Protein AF-A0A949ENL1-F1 (afdb_monomer_lite)

Secondary structure (DSSP, 8-state):
-EEEEEES-HHHHHHHHHHHSPPSS--EEEEETTT-HHHHHHHHHPPPTTSPPEEEEEEESSPPPTT---GGGGG--TTEEEEEEEEBPPPTT-HHHHHHHHTT-EEEE-------THHHHHHHHTT-HHHHHHHHHHHHTTS-GGGTHHHHHHHHHHHHHHHTT-GGGGGS-HHHHHHHHHHGGG--HHHHHHHHHHHHHHHHHHHTTSS-HHHHHHHHHHHHHS-------

Structure (mmCIF, N/CA/C/O backbone):
data_AF-A0A949ENL1-F1
#
_entry.id   AF-A0A949ENL1-F1
#
loop_
_atom_site.group_PDB
_atom_site.id
_atom_site.type_symbol
_atom_site.label_atom_id
_atom_site.label_alt_id
_atom_site.label_comp_id
_atom_site.label_asym_id
_atom_site.label_entity_id
_atom_site.label_seq_id
_atom_site.pdbx_PDB_ins_code
_atom_site.Cartn_x
_atom_site.Cartn_y
_atom_site.Cartn_z
_atom_site.occupancy
_atom_site.B_iso_or_equiv
_atom_site.auth_seq_id
_atom_site.auth_comp_id
_atom_site.auth_asym_id
_atom_site.auth_atom_id
_atom_site.pdbx_PDB_model_num
ATOM 1 N N . MET A 1 1 ? 17.791 4.197 -27.706 1.00 85.50 1 MET A N 1
ATOM 2 C CA . MET A 1 1 ? 16.456 4.682 -27.254 1.00 85.50 1 MET A CA 1
ATOM 3 C C . MET A 1 1 ? 16.360 4.472 -25.754 1.00 85.50 1 MET A C 1
ATOM 5 O O . MET A 1 1 ? 16.719 3.397 -25.299 1.00 85.50 1 MET A O 1
ATOM 9 N N . ILE A 1 2 ? 15.927 5.479 -24.994 1.00 94.94 2 ILE A N 1
ATOM 10 C CA . ILE A 1 2 ? 15.931 5.439 -23.523 1.00 94.94 2 ILE A CA 1
ATOM 11 C C . ILE A 1 2 ? 14.487 5.523 -23.033 1.00 94.94 2 ILE A C 1
ATOM 13 O O . ILE A 1 2 ? 13.753 6.434 -23.427 1.00 94.94 2 ILE A O 1
ATOM 17 N N . THR A 1 3 ? 14.084 4.572 -22.193 1.00 97.00 3 THR A N 1
ATOM 18 C CA . THR A 1 3 ? 12.759 4.543 -21.563 1.00 97.00 3 THR A CA 1
ATOM 19 C C . THR A 1 3 ? 12.902 4.454 -20.050 1.00 97.00 3 THR A C 1
ATOM 21 O O . THR A 1 3 ? 13.676 3.645 -19.546 1.00 97.00 3 THR A O 1
ATOM 24 N N . LEU A 1 4 ? 12.129 5.255 -19.322 1.00 97.81 4 LEU A N 1
ATOM 25 C CA . LEU A 1 4 ? 12.011 5.207 -17.870 1.00 97.81 4 LEU A CA 1
ATOM 26 C C . LEU A 1 4 ? 10.585 4.800 -17.493 1.00 97.81 4 LEU A C 1
ATOM 28 O O . LEU A 1 4 ? 9.635 5.542 -17.739 1.00 97.81 4 LEU A O 1
ATOM 32 N N . ILE A 1 5 ? 10.445 3.632 -16.875 1.00 97.62 5 ILE A N 1
ATOM 33 C CA . ILE A 1 5 ? 9.203 3.125 -16.290 1.00 97.62 5 ILE A CA 1
ATOM 34 C C . ILE A 1 5 ? 9.313 3.271 -14.777 1.00 97.62 5 ILE A C 1
ATOM 36 O O . ILE A 1 5 ? 10.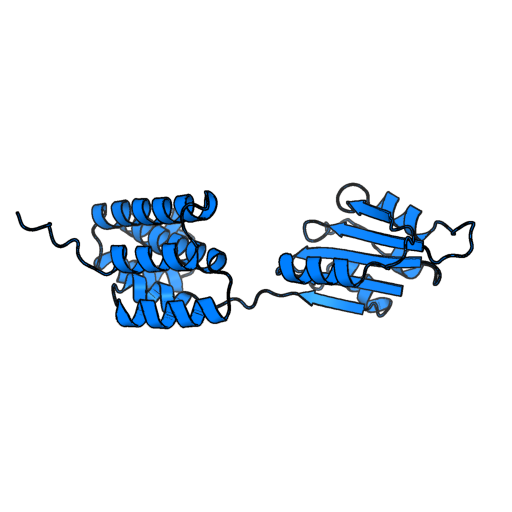237 2.730 -14.174 1.00 97.62 5 ILE A O 1
ATOM 40 N N . TYR A 1 6 ? 8.380 3.985 -14.155 1.00 96.50 6 TYR A N 1
ATOM 41 C CA . TYR A 1 6 ? 8.403 4.209 -12.711 1.00 96.50 6 TYR A CA 1
ATOM 42 C C . TYR A 1 6 ? 6.999 4.421 -12.146 1.00 96.50 6 TYR A C 1
ATOM 44 O O . TYR A 1 6 ? 6.065 4.741 -12.880 1.00 96.50 6 TYR A O 1
ATOM 52 N N . GLY A 1 7 ? 6.847 4.256 -10.836 1.00 91.75 7 GLY A N 1
ATOM 53 C CA . GLY A 1 7 ? 5.581 4.433 -10.128 1.00 91.75 7 GLY A CA 1
ATOM 54 C C . GLY A 1 7 ? 5.254 3.286 -9.173 1.00 91.75 7 GLY A C 1
ATOM 55 O O . GLY A 1 7 ? 5.980 2.299 -9.084 1.00 91.75 7 GLY A O 1
ATOM 56 N N . ASP A 1 8 ? 4.192 3.455 -8.392 1.00 87.56 8 ASP A N 1
ATOM 57 C CA . ASP A 1 8 ? 3.775 2.531 -7.328 1.00 87.56 8 ASP A CA 1
ATOM 58 C C . ASP A 1 8 ? 2.805 1.428 -7.798 1.00 87.56 8 ASP A C 1
ATOM 60 O O . ASP A 1 8 ? 2.544 0.478 -7.054 1.00 87.56 8 ASP A O 1
ATOM 64 N N . ASP A 1 9 ? 2.328 1.483 -9.045 1.00 88.94 9 ASP A N 1
ATOM 65 C CA . ASP A 1 9 ? 1.632 0.366 -9.687 1.00 88.94 9 ASP A CA 1
ATOM 66 C C . ASP A 1 9 ? 2.638 -0.620 -10.308 1.00 88.94 9 ASP A C 1
ATOM 68 O O . ASP A 1 9 ? 2.970 -0.586 -11.500 1.00 88.94 9 ASP A O 1
ATOM 72 N N . LEU A 1 10 ? 3.157 -1.507 -9.454 1.00 88.44 10 LEU A N 1
ATOM 73 C CA . LEU A 1 10 ? 4.151 -2.520 -9.825 1.00 88.44 10 LEU A CA 1
ATOM 74 C C . LEU A 1 10 ? 3.632 -3.520 -10.864 1.00 88.44 10 LEU A C 1
ATOM 76 O O . LEU A 1 10 ? 4.409 -4.010 -11.681 1.00 88.44 10 LEU A O 1
ATOM 80 N N . GLU A 1 11 ? 2.341 -3.839 -10.840 1.00 85.62 11 GLU A N 1
ATOM 81 C CA . GLU A 1 11 ? 1.781 -4.864 -11.715 1.00 85.62 11 GLU A CA 1
ATOM 82 C C . GLU A 1 11 ? 1.645 -4.340 -13.146 1.00 85.62 11 GLU A C 1
ATOM 84 O O . GLU A 1 11 ? 2.180 -4.938 -14.087 1.00 85.62 11 GLU A O 1
ATOM 89 N N . THR A 1 12 ? 0.995 -3.186 -13.311 1.00 88.94 12 THR A N 1
ATOM 90 C CA . THR A 1 12 ? 0.804 -2.578 -14.631 1.00 88.94 12 THR A CA 1
ATOM 91 C C . THR A 1 12 ? 2.142 -2.148 -15.234 1.00 88.94 12 THR A C 1
ATOM 93 O O . THR A 1 12 ? 2.382 -2.363 -16.425 1.00 88.94 12 THR A O 1
ATOM 96 N N . SER A 1 13 ? 3.060 -1.612 -14.419 1.00 93.44 13 SER A N 1
ATOM 97 C CA . SER A 1 13 ? 4.399 -1.234 -14.888 1.00 93.44 13 SER A CA 1
ATOM 98 C C . SER A 1 13 ? 5.233 -2.437 -15.345 1.00 93.44 13 SER A C 1
ATOM 100 O O . SER A 1 13 ? 5.888 -2.354 -16.387 1.00 93.44 13 SER A O 1
ATOM 102 N N . ARG A 1 14 ? 5.191 -3.578 -14.633 1.00 91.44 14 ARG A N 1
ATOM 103 C CA . ARG A 1 14 ? 5.874 -4.814 -15.067 1.00 91.44 14 ARG A CA 1
ATOM 104 C C . ARG A 1 14 ? 5.275 -5.384 -16.343 1.00 91.44 14 ARG A C 1
ATOM 106 O O . ARG A 1 14 ? 6.021 -5.814 -17.219 1.00 91.44 14 ARG A O 1
ATOM 113 N N . ARG A 1 15 ? 3.949 -5.360 -16.476 1.00 91.19 15 ARG A N 1
ATOM 114 C CA . ARG A 1 15 ? 3.274 -5.779 -17.710 1.00 91.19 15 ARG A CA 1
ATOM 115 C C . ARG A 1 15 ? 3.739 -4.936 -18.894 1.00 91.19 15 ARG A C 1
ATOM 117 O O . ARG A 1 15 ? 4.148 -5.486 -19.910 1.00 91.19 15 ARG A O 1
ATOM 124 N N . LYS A 1 16 ? 3.817 -3.613 -18.710 1.00 92.94 16 LYS A N 1
ATOM 125 C CA . LYS A 1 16 ? 4.341 -2.712 -19.739 1.00 92.94 16 LYS A CA 1
ATOM 126 C C . LYS A 1 16 ? 5.799 -3.001 -20.101 1.00 92.94 16 LYS A C 1
ATOM 128 O O . LYS A 1 16 ? 6.145 -2.936 -21.277 1.00 92.94 16 LYS A O 1
ATOM 133 N N . LEU A 1 17 ? 6.651 -3.310 -19.121 1.00 92.25 17 LEU A N 1
ATOM 134 C CA . LEU A 1 17 ? 8.038 -3.712 -19.375 1.00 92.25 17 LEU A CA 1
ATOM 135 C C . LEU A 1 17 ? 8.104 -4.965 -20.259 1.00 92.25 17 LEU A C 1
ATOM 137 O O . LEU A 1 17 ? 8.922 -5.017 -21.172 1.00 92.25 17 LEU A O 1
ATOM 141 N N . ILE A 1 18 ? 7.250 -5.961 -20.006 1.00 89.44 18 ILE A N 1
ATOM 142 C CA . ILE A 1 18 ? 7.171 -7.180 -20.823 1.00 89.44 18 ILE A CA 1
ATOM 143 C C . ILE A 1 18 ? 6.745 -6.841 -22.256 1.00 89.44 18 ILE A C 1
ATOM 145 O O . ILE A 1 18 ? 7.391 -7.309 -23.188 1.00 89.44 18 ILE A O 1
ATOM 149 N N . ASP A 1 19 ? 5.742 -5.977 -22.432 1.00 89.94 19 ASP A N 1
ATOM 150 C CA . ASP A 1 19 ? 5.262 -5.552 -23.756 1.00 89.94 19 ASP A CA 1
ATOM 151 C C . ASP A 1 19 ? 6.317 -4.780 -24.570 1.00 89.94 19 ASP A C 1
ATOM 153 O O . ASP A 1 19 ? 6.262 -4.758 -25.798 1.00 89.94 19 ASP A O 1
ATOM 157 N N . LEU A 1 20 ? 7.252 -4.104 -23.893 1.00 89.31 20 LEU A N 1
ATOM 158 C CA . LEU A 1 20 ? 8.336 -3.346 -24.527 1.00 89.31 20 LEU A CA 1
ATOM 159 C C . LEU A 1 20 ? 9.571 -4.200 -24.841 1.00 89.31 20 LEU A C 1
ATOM 161 O O . LEU A 1 20 ? 10.418 -3.763 -25.618 1.00 89.31 20 LEU A O 1
ATOM 165 N N . LYS A 1 21 ? 9.703 -5.397 -24.255 1.00 85.69 21 LYS A N 1
ATOM 166 C CA . LYS A 1 21 ? 10.823 -6.291 -24.570 1.00 85.69 21 LYS A CA 1
ATOM 167 C C . LYS A 1 21 ? 10.707 -6.780 -26.020 1.00 85.69 21 LYS A C 1
ATOM 169 O O . LYS A 1 21 ? 9.613 -7.119 -26.473 1.00 85.69 21 LYS A O 1
ATOM 174 N N . PRO A 1 22 ? 11.822 -6.854 -26.764 1.00 80.94 22 PRO A N 1
ATOM 175 C CA . PRO A 1 22 ? 11.793 -7.284 -28.151 1.00 80.94 22 PRO A CA 1
ATOM 176 C C . PRO A 1 22 ? 11.366 -8.753 -28.255 1.00 80.94 22 PRO A C 1
ATOM 178 O O . PRO A 1 22 ? 11.885 -9.619 -27.552 1.00 80.94 22 PRO A O 1
ATOM 181 N N . GLY A 1 23 ? 10.445 -9.045 -29.174 1.00 71.69 23 GLY A N 1
ATOM 182 C CA . GLY A 1 23 ? 10.134 -10.418 -29.573 1.00 71.69 23 GLY A CA 1
ATOM 183 C C . GLY A 1 23 ? 11.214 -11.026 -30.482 1.00 71.69 23 GLY A C 1
ATOM 184 O O . GLY A 1 23 ? 12.088 -10.326 -30.993 1.00 71.69 23 GLY A O 1
ATOM 185 N N . GLY A 1 24 ? 11.130 -12.338 -30.733 1.00 62.59 24 GLY A N 1
ATOM 186 C CA . GLY A 1 24 ? 11.877 -12.986 -31.822 1.00 62.59 24 GLY A CA 1
ATOM 187 C C . GLY A 1 24 ? 13.345 -13.344 -31.546 1.00 62.59 24 GLY A C 1
ATOM 188 O O . GLY A 1 24 ? 14.126 -13.395 -32.487 1.00 62.59 24 GLY A O 1
ATOM 189 N N . GLY A 1 25 ? 13.734 -13.608 -30.293 1.00 61.09 25 GLY A N 1
ATOM 190 C CA . GLY A 1 25 ? 15.050 -14.190 -29.969 1.00 61.09 25 GLY A CA 1
ATOM 191 C C . GLY A 1 25 ? 16.219 -13.202 -29.872 1.00 61.09 25 GLY A C 1
ATOM 192 O O . GLY A 1 25 ? 17.364 -13.631 -29.764 1.00 61.09 25 GLY A O 1
ATOM 193 N N . LYS A 1 26 ? 15.951 -11.890 -29.877 1.00 70.75 26 LYS A N 1
ATOM 194 C CA . LYS A 1 26 ? 16.970 -10.869 -29.589 1.00 70.75 26 LYS A CA 1
ATOM 195 C C . LYS A 1 26 ? 17.473 -11.001 -28.150 1.00 70.75 26 LYS A C 1
ATOM 197 O O . LYS A 1 26 ? 16.678 -11.196 -27.230 1.00 70.75 26 LYS A O 1
ATOM 202 N N . ALA A 1 27 ? 18.784 -10.878 -27.958 1.00 72.88 27 ALA A N 1
ATOM 203 C CA . ALA A 1 27 ? 19.394 -10.930 -26.636 1.00 72.88 27 ALA A CA 1
ATOM 204 C C . ALA A 1 27 ? 18.951 -9.721 -25.793 1.00 72.88 27 ALA A C 1
ATOM 206 O O . ALA A 1 27 ? 19.116 -8.574 -26.205 1.00 72.88 27 ALA A O 1
ATOM 207 N N . VAL A 1 28 ? 18.384 -9.994 -24.616 1.00 84.50 28 VAL A N 1
ATOM 208 C CA . VAL A 1 28 ? 17.982 -8.983 -23.630 1.00 84.50 28 VAL A CA 1
ATOM 209 C C . VAL A 1 28 ? 18.830 -9.175 -22.382 1.00 84.50 28 VAL A C 1
ATOM 211 O O . VAL A 1 28 ? 18.761 -10.224 -21.740 1.00 84.50 28 VAL A O 1
ATOM 214 N N . THR A 1 29 ? 19.600 -8.154 -22.016 1.00 86.88 29 THR A N 1
ATOM 215 C CA . THR A 1 29 ? 20.416 -8.161 -20.797 1.00 86.88 29 THR A CA 1
ATOM 216 C C . THR A 1 29 ? 19.616 -7.527 -19.665 1.00 86.88 29 THR A C 1
ATOM 218 O O . THR A 1 29 ? 19.385 -6.321 -19.674 1.00 86.88 29 THR A O 1
ATOM 221 N N . ILE A 1 30 ? 19.169 -8.334 -18.700 1.00 89.00 30 ILE A N 1
ATOM 222 C CA . ILE A 1 30 ? 18.436 -7.863 -17.513 1.00 89.00 30 ILE A CA 1
ATOM 223 C C . ILE A 1 30 ? 19.404 -7.809 -16.335 1.00 89.00 30 ILE A C 1
ATOM 225 O O . ILE A 1 30 ? 20.047 -8.809 -16.020 1.00 89.00 30 ILE A O 1
ATOM 229 N N . LEU A 1 31 ? 19.504 -6.651 -15.687 1.00 91.44 31 LEU A N 1
ATOM 230 C CA . LEU A 1 31 ? 20.431 -6.402 -14.587 1.00 91.44 31 LEU A CA 1
ATOM 231 C C . LEU A 1 31 ? 19.685 -5.824 -13.386 1.00 91.44 31 LEU A C 1
ATOM 233 O O . LEU A 1 31 ? 18.904 -4.884 -13.534 1.00 91.44 31 LEU A O 1
ATOM 237 N N . ASN A 1 32 ? 19.977 -6.350 -12.193 1.00 90.50 32 ASN A N 1
ATOM 238 C CA . ASN A 1 32 ? 19.598 -5.689 -10.949 1.00 90.50 32 ASN A CA 1
ATOM 239 C C . ASN A 1 32 ? 20.540 -4.500 -10.722 1.00 90.50 32 ASN A C 1
ATOM 241 O O . ASN A 1 32 ? 21.708 -4.668 -10.366 1.00 90.50 32 ASN A O 1
ATOM 245 N N . ALA A 1 33 ? 20.029 -3.301 -10.964 1.00 86.69 33 ALA A N 1
ATOM 246 C CA . ALA A 1 33 ? 20.808 -2.077 -10.919 1.00 86.69 33 ALA A CA 1
ATOM 247 C C . ALA A 1 33 ? 20.962 -1.521 -9.492 1.00 86.69 33 ALA A C 1
ATOM 249 O O . ALA A 1 33 ? 21.787 -0.634 -9.281 1.00 86.69 33 ALA A O 1
ATOM 250 N N . GLU A 1 34 ? 20.225 -2.057 -8.509 1.00 84.31 34 GLU A N 1
ATOM 251 C CA . GLU A 1 34 ? 20.406 -1.704 -7.092 1.00 84.31 34 GLU A CA 1
ATOM 252 C C . GLU A 1 34 ? 21.755 -2.169 -6.554 1.00 84.31 34 GLU A C 1
ATOM 254 O O . GLU A 1 34 ? 22.391 -1.453 -5.783 1.00 84.31 34 GLU A O 1
ATOM 259 N N . ASP A 1 35 ? 22.186 -3.352 -6.988 1.00 81.31 35 ASP A N 1
ATOM 260 C CA . ASP A 1 35 ? 23.406 -3.988 -6.497 1.00 81.31 35 ASP A CA 1
ATOM 261 C C . ASP A 1 35 ? 24.628 -3.591 -7.332 1.00 81.31 35 ASP A C 1
ATOM 263 O O . ASP A 1 35 ? 25.752 -3.567 -6.828 1.00 81.31 35 ASP A O 1
ATOM 267 N N . ASN A 1 36 ? 24.437 -3.311 -8.628 1.00 86.44 36 ASN A N 1
ATOM 268 C CA . ASN A 1 36 ? 25.549 -3.088 -9.546 1.00 86.44 36 ASN A CA 1
ATOM 269 C C . ASN A 1 36 ? 25.192 -2.177 -10.732 1.00 86.44 36 ASN A C 1
ATOM 271 O O . ASN A 1 36 ? 24.989 -2.633 -11.860 1.00 86.44 36 ASN A O 1
ATOM 275 N N . LEU A 1 37 ? 25.196 -0.863 -10.493 1.00 90.00 37 LEU A N 1
ATOM 276 C CA . LEU A 1 37 ? 25.019 0.136 -11.552 1.00 90.00 37 LEU A CA 1
ATOM 277 C C . LEU A 1 37 ? 26.135 0.074 -12.610 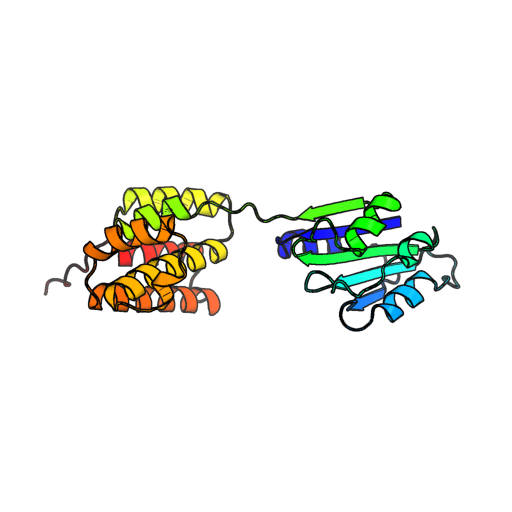1.00 90.00 37 LEU A C 1
ATOM 279 O O . LEU A 1 37 ? 25.873 0.262 -13.795 1.00 90.00 37 LEU A O 1
ATOM 283 N N . ASN A 1 38 ? 27.365 -0.277 -12.220 1.00 90.44 38 ASN A N 1
ATOM 284 C CA . ASN A 1 38 ? 28.487 -0.401 -13.156 1.00 90.44 38 ASN A CA 1
ATOM 285 C C . ASN A 1 38 ? 28.243 -1.473 -14.227 1.00 90.44 38 ASN A C 1
ATOM 287 O O . ASN A 1 38 ? 28.625 -1.277 -15.378 1.00 90.44 38 ASN A O 1
ATOM 291 N N . ALA A 1 39 ? 27.571 -2.578 -13.889 1.00 90.56 39 ALA A N 1
ATOM 292 C CA . ALA A 1 39 ? 27.190 -3.588 -14.874 1.00 90.56 39 ALA A CA 1
ATOM 293 C C . ALA A 1 39 ? 26.230 -3.024 -15.933 1.00 90.56 39 ALA A C 1
ATOM 295 O O . ALA A 1 39 ? 26.345 -3.372 -17.107 1.00 90.56 39 ALA A O 1
ATOM 296 N N . VAL A 1 40 ? 25.320 -2.124 -15.539 1.00 91.19 40 VAL A N 1
ATOM 297 C CA . VAL A 1 40 ? 24.413 -1.435 -16.472 1.00 91.19 40 VAL A CA 1
ATOM 298 C C . VAL A 1 40 ? 25.207 -0.532 -17.408 1.00 91.19 40 VAL A C 1
ATOM 300 O O . VAL A 1 40 ? 25.009 -0.595 -18.619 1.00 91.19 40 VAL A O 1
ATOM 303 N N . ILE A 1 41 ? 26.143 0.250 -16.862 1.00 90.81 41 ILE A N 1
ATOM 304 C CA . ILE A 1 41 ? 27.017 1.135 -17.644 1.00 90.81 41 ILE A CA 1
ATOM 305 C C . ILE A 1 41 ? 27.811 0.316 -18.669 1.00 90.81 41 ILE A C 1
ATOM 307 O O . ILE A 1 41 ? 27.793 0.622 -19.859 1.00 90.81 41 ILE A O 1
ATOM 311 N N . MET A 1 42 ? 28.447 -0.776 -18.237 1.00 87.94 42 MET A N 1
ATOM 312 C CA . MET A 1 42 ? 29.202 -1.664 -19.127 1.00 87.94 42 MET A CA 1
ATOM 313 C C . MET A 1 42 ? 28.322 -2.283 -20.217 1.00 87.94 42 MET A C 1
ATOM 315 O O . MET A 1 42 ? 28.734 -2.334 -21.375 1.00 87.94 42 MET A O 1
ATOM 319 N N . ALA A 1 43 ? 27.108 -2.722 -19.872 1.00 88.62 43 ALA A N 1
ATOM 320 C CA . ALA A 1 43 ? 26.171 -3.282 -20.839 1.00 88.62 43 ALA A CA 1
ATOM 321 C C . ALA A 1 43 ? 25.751 -2.245 -21.894 1.00 88.62 43 ALA A C 1
ATOM 323 O O . ALA A 1 43 ? 25.697 -2.579 -23.077 1.00 88.62 43 ALA A O 1
ATOM 324 N N . CYS A 1 44 ? 25.529 -0.987 -21.500 1.00 86.62 44 CYS A N 1
ATOM 325 C CA . CYS A 1 44 ? 25.170 0.094 -22.427 1.00 86.62 44 CYS A CA 1
ATOM 326 C C . CYS A 1 44 ? 26.319 0.496 -23.360 1.00 86.62 44 CYS A C 1
ATOM 328 O O . CYS A 1 44 ? 26.083 0.879 -24.505 1.00 86.62 44 CYS A O 1
ATOM 330 N N . SER A 1 45 ? 27.556 0.402 -22.873 1.00 81.44 45 SER A N 1
ATOM 331 C CA . SER A 1 45 ? 28.763 0.718 -23.643 1.00 81.44 45 SER A CA 1
ATOM 332 C C . SER A 1 45 ? 29.228 -0.434 -24.538 1.00 81.44 45 SER A C 1
ATOM 334 O O . SER A 1 45 ? 30.091 -0.240 -25.395 1.00 81.44 45 SER A O 1
ATOM 336 N N . SER A 1 46 ? 28.690 -1.643 -24.347 1.00 73.56 46 SER A N 1
ATOM 337 C CA . SER A 1 46 ? 29.066 -2.806 -25.147 1.00 73.56 46 SER A CA 1
ATOM 338 C C . SER A 1 46 ? 28.495 -2.710 -26.567 1.00 73.56 46 SER A C 1
ATOM 340 O O . SER A 1 46 ? 27.284 -2.605 -26.773 1.00 73.56 46 SER A O 1
ATOM 342 N N . GLN A 1 47 ? 29.380 -2.740 -27.566 1.00 66.50 47 GLN A N 1
ATOM 343 C CA . GLN A 1 47 ? 28.979 -2.830 -28.967 1.00 66.50 47 GLN A CA 1
ATOM 344 C C . GLN A 1 47 ? 28.651 -4.282 -29.311 1.00 66.50 47 GLN A C 1
ATOM 346 O O . GLN A 1 47 ? 29.434 -5.194 -29.034 1.00 66.50 47 GLN A O 1
ATOM 351 N N . SER A 1 48 ? 27.501 -4.498 -29.946 1.00 65.62 48 SER A N 1
ATOM 352 C CA . SER A 1 48 ? 27.160 -5.805 -30.497 1.00 65.62 48 SER A CA 1
ATOM 353 C C . SER A 1 48 ? 28.110 -6.157 -31.639 1.00 65.62 48 SER A C 1
ATOM 355 O O . SER A 1 48 ? 28.184 -5.451 -32.645 1.00 65.62 48 SER A O 1
ATOM 357 N N . LEU A 1 49 ? 28.801 -7.291 -31.515 1.00 62.06 49 LEU A N 1
ATOM 358 C CA . LEU A 1 49 ? 29.690 -7.820 -32.558 1.00 62.06 49 LEU A CA 1
ATOM 359 C C . LEU A 1 49 ? 28.941 -8.230 -33.837 1.00 62.06 49 LEU A C 1
ATOM 361 O O . LEU A 1 49 ? 29.566 -8.443 -34.872 1.00 62.06 49 LEU A O 1
ATOM 365 N N . PHE A 1 50 ? 27.613 -8.341 -33.766 1.00 66.62 50 PHE A N 1
ATOM 366 C CA . PHE A 1 50 ? 26.755 -8.788 -34.863 1.00 66.62 50 PHE A CA 1
ATOM 367 C C . PHE A 1 50 ? 25.940 -7.646 -35.489 1.00 66.62 50 PHE A C 1
ATOM 369 O O . PHE A 1 50 ? 25.092 -7.899 -36.338 1.00 66.62 50 PHE A O 1
ATOM 376 N N . GLY A 1 51 ? 26.184 -6.391 -35.087 1.00 62.34 51 GLY A N 1
ATOM 377 C CA . GLY A 1 51 ? 25.488 -5.212 -35.624 1.00 62.34 51 GLY A CA 1
ATOM 378 C C . GLY A 1 51 ? 24.037 -5.045 -35.155 1.00 62.34 51 GLY A C 1
ATOM 379 O O . GLY A 1 51 ? 23.376 -4.084 -35.541 1.00 62.34 51 GLY A O 1
ATOM 380 N N . ASP A 1 52 ? 23.537 -5.949 -34.310 1.00 68.25 52 ASP A N 1
ATOM 381 C CA . ASP A 1 52 ? 22.221 -5.825 -33.685 1.00 68.25 52 ASP A CA 1
ATOM 382 C C . ASP A 1 52 ? 22.227 -4.788 -32.558 1.00 68.25 52 ASP A C 1
ATOM 384 O O . ASP A 1 52 ? 23.189 -4.686 -31.801 1.00 68.25 52 ASP A O 1
ATOM 388 N N . LYS A 1 53 ? 21.121 -4.056 -32.391 1.00 73.69 53 LYS A N 1
ATOM 389 C CA . LYS A 1 53 ? 20.958 -3.135 -31.258 1.00 73.69 53 LYS A CA 1
ATOM 390 C C . LYS A 1 53 ? 21.015 -3.887 -29.928 1.00 73.69 53 LYS A C 1
ATOM 392 O O . LYS A 1 53 ? 20.282 -4.862 -29.743 1.00 73.69 53 LYS A O 1
ATOM 397 N N . THR A 1 54 ? 21.826 -3.399 -28.994 1.00 83.25 54 THR A N 1
ATOM 398 C CA . THR A 1 54 ? 21.905 -3.934 -27.629 1.00 83.25 54 THR A CA 1
ATOM 399 C C . THR A 1 54 ? 20.649 -3.523 -26.864 1.00 83.25 54 THR A C 1
ATOM 401 O O . THR A 1 54 ? 20.309 -2.342 -26.850 1.00 83.25 54 THR A O 1
ATOM 404 N N . PHE A 1 55 ? 19.956 -4.471 -26.225 1.00 89.56 55 PHE A N 1
ATOM 405 C CA . PHE A 1 55 ? 18.771 -4.184 -25.411 1.00 89.56 55 PHE A CA 1
ATOM 406 C C . PHE A 1 55 ? 19.048 -4.481 -23.932 1.00 89.56 55 PHE A C 1
ATOM 408 O O . PHE A 1 55 ? 19.274 -5.632 -23.548 1.00 89.56 55 PHE A O 1
ATOM 415 N N . VAL A 1 56 ? 19.012 -3.444 -23.097 1.00 92.38 56 VAL A N 1
ATOM 416 C CA . VAL A 1 56 ? 19.345 -3.500 -21.668 1.00 92.38 56 VAL A CA 1
ATOM 417 C C . VAL A 1 56 ? 18.119 -3.156 -20.826 1.00 92.38 56 VAL A C 1
ATOM 419 O O . VAL A 1 56 ? 17.418 -2.181 -21.084 1.00 92.38 56 VAL A O 1
ATOM 422 N N . VAL A 1 57 ? 17.869 -3.940 -19.780 1.00 94.88 57 VAL A N 1
ATOM 423 C CA . VAL A 1 57 ? 16.873 -3.633 -18.748 1.00 94.88 57 VAL A CA 1
ATOM 424 C C . VAL A 1 57 ? 17.592 -3.470 -17.416 1.00 94.88 57 VAL A C 1
ATOM 426 O O . VAL A 1 57 ? 18.190 -4.419 -16.915 1.00 94.88 57 VAL A O 1
ATOM 429 N N . ALA A 1 58 ? 17.518 -2.270 -16.849 1.00 95.94 58 ALA A N 1
ATOM 430 C CA . ALA A 1 58 ? 18.041 -1.945 -15.529 1.00 95.94 58 ALA A CA 1
ATOM 431 C C . ALA A 1 58 ? 16.881 -1.902 -14.528 1.00 95.94 58 ALA A C 1
ATOM 433 O O . ALA A 1 58 ? 16.042 -1.001 -14.587 1.00 95.94 58 ALA A O 1
ATOM 434 N N . GLU A 1 59 ? 16.813 -2.890 -13.635 1.00 95.56 59 GLU A N 1
ATOM 435 C CA . GLU A 1 59 ? 15.743 -3.011 -12.643 1.00 95.56 59 GLU A CA 1
ATOM 436 C C . GLU A 1 59 ? 16.172 -2.439 -11.288 1.00 95.56 59 GLU A C 1
ATOM 438 O O . GLU A 1 59 ? 17.217 -2.802 -10.750 1.00 95.56 59 GLU A O 1
ATOM 443 N N . PHE A 1 60 ? 15.322 -1.587 -10.721 1.00 94.56 60 PHE A N 1
ATOM 444 C CA . PHE A 1 60 ? 15.392 -1.119 -9.344 1.00 94.56 60 PHE A CA 1
ATOM 445 C C . PHE A 1 60 ? 14.095 -1.506 -8.628 1.00 94.56 60 PHE A C 1
ATOM 447 O O . PHE A 1 60 ? 13.003 -1.186 -9.095 1.00 94.56 60 PHE A O 1
ATOM 454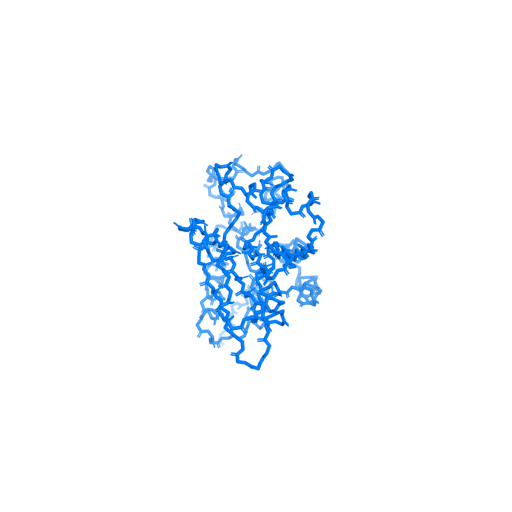 N N . SER A 1 61 ? 14.187 -2.192 -7.491 1.00 90.19 61 SER A N 1
ATOM 455 C CA . SER A 1 61 ? 13.035 -2.552 -6.659 1.00 90.19 61 SER A CA 1
ATOM 456 C C . SER A 1 61 ? 12.411 -1.345 -5.951 1.00 90.19 61 SER A C 1
ATOM 458 O O . SER A 1 61 ? 11.229 -1.388 -5.615 1.00 90.19 61 SER A O 1
ATOM 460 N N . LYS A 1 62 ? 13.182 -0.267 -5.764 1.00 89.88 62 LYS A N 1
ATOM 461 C CA . LYS A 1 62 ? 12.768 1.027 -5.200 1.00 89.88 62 LYS A CA 1
ATOM 462 C C . LYS A 1 62 ? 13.499 2.189 -5.875 1.00 89.88 62 LYS A C 1
ATOM 464 O O . LYS A 1 62 ? 14.373 1.991 -6.709 1.00 89.88 62 LYS A O 1
ATOM 469 N N . SER A 1 63 ? 13.167 3.425 -5.492 1.00 90.06 63 SER A N 1
ATOM 470 C CA . SER A 1 63 ? 13.919 4.606 -5.942 1.00 90.06 63 SER A CA 1
ATOM 471 C C . SER A 1 63 ? 15.426 4.427 -5.672 1.00 90.06 63 SER A C 1
ATOM 473 O O . SER A 1 63 ? 15.783 4.135 -4.525 1.00 90.06 63 SER A O 1
ATOM 475 N N . PRO A 1 64 ? 16.302 4.662 -6.670 1.00 90.38 64 PRO A N 1
ATOM 476 C CA . PRO A 1 64 ? 17.748 4.650 -6.473 1.00 90.38 64 PRO A CA 1
ATOM 477 C C . PRO A 1 64 ? 18.182 5.626 -5.373 1.00 90.38 64 PRO A C 1
ATOM 479 O O . PRO A 1 64 ? 17.536 6.662 -5.164 1.00 90.38 64 PRO A O 1
ATOM 482 N N . ASN A 1 65 ? 19.280 5.293 -4.684 1.00 84.19 65 ASN A N 1
ATOM 483 C CA . ASN A 1 65 ? 19.889 6.162 -3.674 1.00 84.19 65 ASN A CA 1
ATOM 484 C C . ASN A 1 65 ? 20.339 7.494 -4.306 1.00 84.19 65 ASN A C 1
ATOM 486 O O . ASN A 1 65 ? 20.723 7.532 -5.470 1.00 84.19 65 ASN A O 1
ATOM 490 N N . SER A 1 66 ? 20.335 8.577 -3.529 1.00 80.12 66 SER A N 1
ATOM 491 C CA . SER A 1 66 ? 20.766 9.910 -3.970 1.00 80.12 66 SER A CA 1
ATOM 492 C C . SER A 1 66 ? 22.246 10.005 -4.347 1.00 80.12 66 SER A C 1
ATOM 494 O O . SER A 1 66 ? 22.633 10.983 -4.970 1.00 80.12 66 SER A O 1
ATOM 496 N N . GLU A 1 67 ? 23.064 9.033 -3.943 1.00 82.81 67 GLU A N 1
ATOM 497 C CA . GLU A 1 67 ? 24.495 8.958 -4.278 1.00 82.81 67 GLU A CA 1
ATOM 498 C C . GLU A 1 67 ? 24.769 8.276 -5.628 1.00 82.81 67 GLU A C 1
ATOM 500 O O . GLU A 1 67 ? 25.900 8.307 -6.102 1.00 82.81 67 GLU A O 1
ATOM 505 N N . ALA A 1 68 ? 23.766 7.634 -6.238 1.00 86.62 68 ALA A N 1
ATOM 506 C CA . ALA A 1 68 ? 23.928 7.001 -7.541 1.00 86.62 68 ALA A CA 1
ATOM 507 C C . ALA A 1 68 ? 24.021 8.064 -8.647 1.00 86.62 68 ALA A C 1
ATOM 509 O O . ALA A 1 68 ? 23.170 8.949 -8.725 1.00 86.62 68 ALA A O 1
ATOM 510 N N . ASP A 1 69 ? 25.039 7.936 -9.495 1.00 90.62 69 ASP A N 1
ATOM 511 C CA . ASP A 1 69 ? 25.323 8.841 -10.609 1.00 90.62 69 ASP A CA 1
ATOM 512 C C . ASP A 1 69 ? 24.814 8.243 -11.927 1.00 90.62 69 ASP A C 1
ATOM 514 O O . ASP A 1 69 ? 25.237 7.163 -12.349 1.00 90.62 69 ASP A O 1
ATOM 518 N N . PHE A 1 70 ? 23.890 8.949 -12.572 1.00 94.50 70 PHE A N 1
ATOM 519 C CA . PHE A 1 70 ? 23.282 8.571 -13.842 1.00 94.50 70 PHE A CA 1
ATOM 520 C C . PHE A 1 70 ? 23.743 9.451 -15.011 1.00 94.50 70 PHE A C 1
ATOM 522 O O . PHE A 1 70 ? 23.153 9.383 -16.089 1.00 94.50 70 PHE A O 1
ATOM 529 N N . SER A 1 71 ? 24.800 10.252 -14.846 1.00 92.50 71 SER A N 1
ATOM 530 C CA . SER A 1 71 ? 25.353 11.112 -15.906 1.00 92.50 71 SER A CA 1
ATOM 531 C C . SER A 1 71 ? 25.712 10.349 -17.188 1.00 92.50 71 SER A C 1
ATOM 533 O O . SER A 1 71 ? 25.525 10.875 -18.284 1.00 92.50 71 SER A O 1
ATOM 535 N N . PHE A 1 72 ? 26.098 9.071 -17.071 1.00 92.44 72 PHE A N 1
ATOM 536 C CA . PHE A 1 72 ? 26.389 8.180 -18.204 1.00 92.44 72 PHE A CA 1
ATOM 537 C C . PHE A 1 72 ? 25.233 8.049 -19.210 1.00 92.44 72 PHE A C 1
ATOM 539 O O . PHE A 1 72 ? 25.460 7.661 -20.353 1.00 92.44 72 PHE A O 1
ATOM 546 N N . ILE A 1 73 ? 23.992 8.357 -18.806 1.00 93.81 73 ILE A N 1
ATOM 547 C CA . ILE A 1 73 ? 22.809 8.342 -19.678 1.00 93.81 73 ILE A CA 1
ATOM 548 C C . ILE A 1 73 ? 22.998 9.263 -20.892 1.00 93.81 73 ILE A C 1
ATOM 550 O O . ILE A 1 73 ? 22.486 8.961 -21.970 1.00 93.81 73 ILE A O 1
ATOM 554 N N . GLN A 1 74 ? 23.758 10.349 -20.731 1.00 90.69 74 GLN A N 1
ATOM 555 C CA . GLN A 1 74 ? 24.071 11.301 -21.801 1.00 90.69 74 GLN A CA 1
ATOM 556 C C . GLN A 1 74 ? 24.964 10.691 -22.890 1.00 90.69 74 GLN A C 1
ATOM 558 O O . GLN A 1 74 ? 24.876 11.094 -24.049 1.00 90.69 74 GLN A O 1
ATOM 563 N N . ASP A 1 75 ? 25.766 9.687 -22.529 1.00 89.94 75 ASP A N 1
ATOM 564 C CA . ASP A 1 75 ? 26.760 9.054 -23.397 1.00 89.94 75 ASP A CA 1
ATOM 565 C C . ASP A 1 75 ? 26.267 7.732 -24.011 1.00 89.94 75 ASP A C 1
ATOM 567 O O . ASP A 1 75 ? 27.002 7.058 -24.739 1.00 89.94 75 ASP A O 1
ATOM 571 N N . ILE A 1 76 ? 25.021 7.328 -23.733 1.00 88.69 76 ILE A N 1
ATOM 572 C CA . ILE A 1 76 ? 24.460 6.080 -24.259 1.00 88.69 76 ILE A CA 1
ATOM 573 C C . ILE A 1 76 ? 24.363 6.158 -25.785 1.00 88.69 76 ILE A C 1
ATOM 575 O O . ILE A 1 76 ? 23.696 7.024 -26.353 1.00 88.69 76 ILE A O 1
ATOM 579 N N . SER A 1 77 ? 25.000 5.195 -26.455 1.00 81.94 77 SER A N 1
ATOM 580 C CA . SER A 1 77 ? 25.003 5.112 -27.915 1.00 81.94 77 SER A CA 1
ATOM 581 C C . SER A 1 77 ? 23.596 4.901 -28.497 1.00 81.94 77 SER A C 1
ATOM 583 O O . SER A 1 77 ? 22.729 4.265 -27.894 1.00 81.94 77 SER A O 1
ATOM 585 N N . ASN A 1 78 ? 23.372 5.377 -29.726 1.00 81.62 78 ASN A N 1
ATOM 586 C CA . ASN A 1 78 ? 22.098 5.186 -30.435 1.00 81.62 78 ASN A CA 1
ATOM 587 C C . ASN A 1 78 ? 21.786 3.712 -30.757 1.00 81.62 78 ASN A C 1
ATOM 589 O O . ASN A 1 78 ? 20.621 3.365 -30.987 1.00 81.62 78 ASN A O 1
ATOM 593 N N . ASP A 1 79 ? 22.813 2.863 -30.741 1.00 83.19 79 ASP A N 1
ATOM 594 C CA . ASP A 1 79 ? 22.720 1.419 -30.958 1.00 83.19 79 ASP A CA 1
ATOM 595 C C . ASP A 1 79 ? 22.358 0.655 -29.676 1.00 83.19 79 ASP A C 1
ATOM 597 O O . ASP A 1 79 ? 22.085 -0.544 -29.727 1.00 83.19 79 ASP A O 1
ATOM 601 N N . CYS A 1 80 ? 22.280 1.352 -28.538 1.00 87.69 80 CYS A N 1
ATOM 602 C CA . CYS A 1 80 ? 21.765 0.828 -27.285 1.00 87.69 80 CYS A CA 1
ATOM 603 C C . CYS A 1 80 ? 20.316 1.284 -27.051 1.00 87.69 80 CYS A C 1
ATOM 605 O O . CYS A 1 80 ? 19.951 2.467 -27.099 1.00 87.69 80 CYS A O 1
ATOM 607 N N . GLU A 1 81 ? 19.458 0.319 -26.758 1.00 91.38 81 GLU A N 1
ATOM 608 C CA . GLU A 1 81 ? 18.125 0.523 -26.222 1.00 91.38 81 GLU A CA 1
ATOM 609 C C . GLU A 1 81 ? 18.120 0.120 -24.752 1.00 91.38 81 GLU A C 1
ATOM 611 O O . GLU A 1 81 ? 18.433 -1.018 -24.415 1.00 91.38 81 GLU A O 1
ATOM 616 N N . ILE A 1 82 ? 17.799 1.064 -23.871 1.00 93.31 82 ILE A N 1
ATOM 617 C CA . ILE A 1 82 ? 17.746 0.818 -22.432 1.00 93.31 82 ILE A CA 1
ATOM 618 C C . ILE A 1 82 ? 16.367 1.150 -21.876 1.00 93.31 82 ILE A C 1
ATOM 620 O O . ILE A 1 82 ? 15.772 2.188 -22.190 1.00 93.31 82 ILE A O 1
ATOM 624 N N . ILE A 1 83 ? 15.884 0.266 -21.007 1.00 96.44 83 ILE A N 1
ATOM 625 C CA . ILE A 1 83 ? 14.730 0.503 -20.152 1.00 96.44 83 ILE A CA 1
ATOM 626 C C . ILE A 1 83 ? 15.187 0.502 -18.697 1.00 96.44 83 ILE A C 1
ATOM 628 O O . ILE A 1 83 ? 15.640 -0.516 -18.176 1.00 96.44 83 ILE A O 1
ATOM 632 N N . PHE A 1 84 ? 15.015 1.636 -18.029 1.00 97.25 84 PHE A N 1
ATOM 633 C CA . PHE A 1 84 ? 15.076 1.725 -16.578 1.00 97.25 84 PHE A CA 1
ATOM 634 C C . PHE A 1 84 ? 13.692 1.395 -16.021 1.00 97.25 84 PHE A C 1
ATOM 636 O O . PHE A 1 84 ? 12.724 2.093 -16.326 1.00 97.25 84 PHE A O 1
ATOM 643 N N . TRP A 1 85 ? 13.580 0.338 -15.222 1.00 97.31 85 TRP A N 1
ATOM 644 C CA . TRP A 1 85 ? 12.356 0.004 -14.494 1.00 97.31 85 TRP A CA 1
ATOM 645 C C . TRP A 1 85 ? 12.576 0.252 -13.004 1.00 97.31 85 TRP A C 1
ATOM 647 O O . TRP A 1 85 ? 13.478 -0.332 -12.411 1.00 97.31 85 TRP A O 1
ATOM 657 N N . VAL A 1 86 ? 11.760 1.116 -12.401 1.00 96.50 86 VAL A N 1
ATOM 658 C CA . VAL A 1 86 ? 11.848 1.482 -10.984 1.00 96.50 86 VAL A CA 1
ATOM 659 C C . VAL A 1 86 ? 10.538 1.152 -10.276 1.00 96.50 86 VAL A C 1
ATOM 661 O O . VAL A 1 86 ? 9.491 1.726 -10.578 1.00 96.50 86 VAL A O 1
ATOM 664 N N . GLY A 1 87 ? 10.610 0.265 -9.286 1.00 92.88 87 GLY A N 1
ATOM 665 C CA . GLY A 1 87 ? 9.514 -0.097 -8.393 1.00 92.88 87 GLY A CA 1
ATOM 666 C C . GLY A 1 87 ? 9.196 1.001 -7.378 1.00 92.88 87 GLY A C 1
ATOM 667 O O . GLY A 1 87 ? 9.477 0.884 -6.190 1.00 92.88 87 GLY A O 1
ATOM 668 N N . GLY A 1 88 ? 8.622 2.107 -7.832 1.00 90.12 88 GLY A N 1
ATOM 669 C CA . GLY A 1 88 ? 8.175 3.188 -6.962 1.00 90.12 88 GLY A CA 1
ATOM 670 C C . GLY A 1 88 ? 8.227 4.556 -7.623 1.00 90.12 88 GLY A C 1
ATOM 671 O O . GLY A 1 88 ? 8.749 4.741 -8.722 1.00 90.12 88 GLY A O 1
ATOM 672 N N . ASN A 1 89 ? 7.676 5.547 -6.926 1.00 90.62 89 ASN A N 1
ATOM 673 C CA . ASN A 1 89 ? 7.748 6.937 -7.362 1.00 90.62 89 ASN A CA 1
ATOM 674 C C . ASN A 1 89 ? 9.179 7.483 -7.213 1.00 90.62 89 ASN A C 1
ATOM 676 O O . ASN A 1 89 ? 9.858 7.220 -6.220 1.00 90.62 89 ASN A O 1
ATOM 680 N N . LEU A 1 90 ? 9.603 8.304 -8.175 1.00 92.69 90 LEU A N 1
ATOM 681 C CA . LEU A 1 90 ? 10.882 9.011 -8.143 1.00 92.69 90 LEU A CA 1
ATOM 682 C C . LEU A 1 90 ? 10.672 10.455 -7.660 1.00 92.69 90 LEU A C 1
ATOM 684 O O . LEU A 1 90 ? 9.849 11.174 -8.240 1.00 92.69 90 LEU A O 1
ATOM 688 N N . PRO A 1 91 ? 11.396 10.918 -6.622 1.00 90.94 91 PRO A N 1
ATOM 689 C CA . PRO A 1 91 ? 11.396 12.325 -6.236 1.00 90.94 91 PRO A CA 1
ATOM 690 C C . PRO A 1 91 ? 11.796 13.232 -7.404 1.00 90.94 91 PRO A C 1
ATOM 692 O O . PRO A 1 91 ? 12.651 12.875 -8.208 1.00 90.94 91 PRO A O 1
ATOM 695 N N . ALA A 1 92 ? 11.260 14.454 -7.457 1.00 89.44 92 ALA A N 1
ATOM 696 C CA . ALA A 1 92 ? 11.532 15.390 -8.555 1.00 89.44 92 ALA A CA 1
ATOM 697 C C . ALA A 1 92 ? 13.023 15.742 -8.743 1.00 89.44 92 ALA A C 1
ATOM 699 O O . ALA A 1 92 ? 13.404 16.171 -9.827 1.00 89.44 92 ALA A O 1
ATOM 700 N N . LYS A 1 93 ? 13.833 15.580 -7.688 1.00 90.38 93 LYS A N 1
ATOM 701 C CA . LYS A 1 93 ? 15.285 15.820 -7.671 1.00 90.38 93 LYS A CA 1
ATOM 702 C C . LYS A 1 93 ? 16.122 14.541 -7.811 1.00 90.38 93 LYS A C 1
ATOM 704 O O . LYS A 1 93 ? 17.328 14.601 -7.618 1.00 90.38 93 LYS A O 1
ATOM 709 N N . ASN A 1 94 ? 15.501 13.384 -8.038 1.00 93.75 94 ASN A N 1
ATOM 710 C CA . ASN A 1 94 ? 16.241 12.141 -8.222 1.00 93.75 94 ASN A CA 1
ATOM 711 C C . ASN A 1 94 ? 17.050 12.206 -9.525 1.00 93.75 94 ASN A C 1
ATOM 713 O O . ASN A 1 94 ? 16.496 12.582 -10.557 1.00 93.75 94 ASN A O 1
ATOM 717 N N . ASP A 1 95 ? 18.332 11.842 -9.463 1.00 95.00 95 ASP A N 1
ATOM 718 C CA . ASP A 1 95 ? 19.263 12.035 -10.577 1.00 95.00 95 ASP A CA 1
ATOM 719 C C . ASP A 1 95 ? 18.834 11.261 -11.834 1.00 95.00 95 ASP A C 1
ATOM 721 O O . ASP A 1 95 ? 18.684 11.872 -12.886 1.00 95.00 95 ASP A O 1
ATOM 725 N N . LEU A 1 96 ? 18.454 9.980 -11.722 1.00 95.88 96 LEU A N 1
ATOM 726 C CA . LEU A 1 96 ? 17.927 9.193 -12.851 1.00 95.88 96 LEU A CA 1
ATOM 727 C C . LEU A 1 96 ? 16.767 9.901 -13.572 1.00 95.88 96 LEU A C 1
ATOM 729 O O . LEU A 1 96 ? 16.720 9.934 -14.802 1.00 95.88 96 LEU A O 1
ATOM 733 N N . LEU A 1 97 ? 15.830 10.484 -12.814 1.00 95.94 97 LEU A N 1
ATOM 734 C CA . LEU A 1 97 ? 14.695 11.216 -13.382 1.00 95.94 97 LEU A CA 1
ATOM 735 C C . LEU A 1 97 ? 15.137 12.505 -14.088 1.00 95.94 97 LEU A C 1
ATOM 737 O O . LEU A 1 97 ? 14.571 12.849 -15.125 1.00 95.94 97 LEU A O 1
ATOM 741 N N . VAL A 1 98 ? 16.113 13.224 -13.527 1.00 95.94 98 VAL A N 1
ATOM 742 C CA . VAL A 1 98 ? 16.675 14.446 -14.122 1.00 95.94 98 VAL A CA 1
ATOM 743 C C . VAL A 1 98 ? 17.400 14.110 -15.425 1.00 95.94 98 VAL A C 1
ATOM 745 O O . VAL A 1 98 ? 17.017 14.631 -16.470 1.00 95.94 98 VAL A O 1
ATOM 748 N N . GLN A 1 99 ? 18.330 13.155 -15.401 1.00 96.12 99 GLN A N 1
ATOM 749 C CA . GLN A 1 99 ? 19.098 12.747 -16.581 1.00 96.12 99 GLN A CA 1
ATOM 750 C C . GLN A 1 99 ? 18.188 12.236 -17.708 1.00 96.12 99 GLN A C 1
ATOM 752 O O . GLN A 1 99 ? 18.342 12.628 -18.863 1.00 96.12 99 GLN A O 1
ATOM 757 N N . CYS A 1 100 ? 17.169 11.426 -17.384 1.00 96.31 100 CYS A N 1
ATOM 758 C CA . CYS A 1 100 ? 16.184 10.962 -18.367 1.00 96.31 100 CYS A CA 1
ATOM 759 C C . CYS A 1 100 ? 15.387 12.113 -19.005 1.00 96.31 100 CYS A C 1
ATOM 761 O O . CYS A 1 100 ? 15.040 12.039 -20.184 1.00 96.31 100 CYS A O 1
ATOM 763 N N . ARG A 1 101 ? 15.083 13.182 -18.256 1.00 95.62 101 ARG A N 1
ATOM 764 C CA . ARG A 1 101 ? 14.407 14.367 -18.809 1.00 95.62 101 ARG A CA 1
ATOM 765 C C . ARG A 1 101 ? 15.317 15.147 -19.744 1.00 95.62 101 ARG A C 1
ATOM 767 O O . ARG A 1 101 ? 14.854 15.550 -20.811 1.00 95.62 101 ARG A O 1
ATOM 774 N N . ASP A 1 102 ? 16.578 15.324 -19.367 1.00 95.94 102 ASP A N 1
ATOM 775 C CA . ASP A 1 102 ? 17.552 16.099 -20.138 1.00 95.94 102 ASP A CA 1
ATOM 776 C C . ASP A 1 102 ? 17.790 15.478 -21.522 1.00 95.94 102 ASP A C 1
ATOM 778 O O . ASP A 1 102 ? 17.781 16.182 -22.535 1.00 95.94 102 ASP A O 1
ATOM 782 N N . VAL A 1 103 ? 17.857 14.144 -21.597 1.00 94.56 103 VAL A N 1
ATOM 783 C CA . VAL A 1 103 ? 17.963 13.401 -22.869 1.00 94.56 103 VAL A CA 1
ATOM 784 C C . VAL A 1 103 ? 16.618 13.156 -23.568 1.00 94.56 103 VAL A C 1
ATOM 786 O O . VAL A 1 103 ? 16.570 12.478 -24.595 1.00 94.56 103 VAL A O 1
ATOM 789 N N . LYS A 1 104 ? 15.509 13.695 -23.038 1.00 95.12 104 LYS A N 1
ATOM 790 C CA . LYS A 1 104 ? 14.139 13.509 -23.560 1.00 95.12 104 LYS A CA 1
ATOM 791 C C . LYS A 1 104 ? 13.748 12.032 -23.724 1.00 95.12 104 LYS A C 1
ATOM 793 O O . LYS A 1 104 ? 13.139 11.647 -24.724 1.00 95.12 104 LYS A O 1
ATOM 798 N N . ALA A 1 105 ? 14.093 11.205 -22.739 1.00 95.38 105 ALA A N 1
ATOM 799 C CA . ALA A 1 105 ? 13.693 9.804 -22.685 1.00 95.38 105 ALA A CA 1
ATOM 800 C C . ALA A 1 105 ? 12.161 9.645 -22.668 1.00 95.38 105 ALA A C 1
ATOM 802 O O . ALA A 1 105 ? 11.421 10.525 -22.217 1.00 95.38 105 ALA A O 1
ATOM 803 N N . SER A 1 106 ? 11.676 8.483 -23.110 1.00 96.44 106 SER A N 1
ATOM 804 C CA . SER A 1 106 ? 10.262 8.129 -22.973 1.00 96.44 106 SER A CA 1
ATOM 805 C C . SER A 1 106 ? 9.956 7.808 -21.511 1.00 96.44 106 SER A C 1
ATOM 807 O O . SER A 1 106 ? 10.498 6.853 -20.961 1.00 96.44 106 SER A O 1
ATOM 809 N N . MET A 1 107 ? 9.118 8.611 -20.857 1.00 96.50 107 MET A N 1
ATOM 810 C CA . MET A 1 107 ? 8.781 8.443 -19.440 1.00 96.50 107 MET A CA 1
ATOM 811 C C . MET A 1 107 ? 7.366 7.887 -19.285 1.00 96.50 107 MET A C 1
ATOM 813 O O . MET A 1 107 ? 6.402 8.494 -19.752 1.00 96.50 107 MET A O 1
ATOM 817 N N . LEU A 1 108 ? 7.239 6.760 -18.588 1.00 96.12 108 LEU A N 1
ATOM 818 C CA . LEU A 1 108 ? 5.975 6.085 -18.318 1.00 96.12 108 LEU A CA 1
ATOM 819 C C . LEU A 1 108 ? 5.758 6.001 -16.802 1.00 96.12 108 LEU A C 1
ATOM 821 O O . LEU A 1 108 ? 6.398 5.204 -16.115 1.00 96.12 108 LEU A O 1
ATOM 825 N N . LEU A 1 109 ? 4.860 6.849 -16.294 1.00 93.81 109 LEU A N 1
ATOM 826 C CA . LEU A 1 109 ? 4.469 6.894 -14.887 1.00 93.81 109 LEU A CA 1
ATOM 827 C C . LEU A 1 109 ? 3.241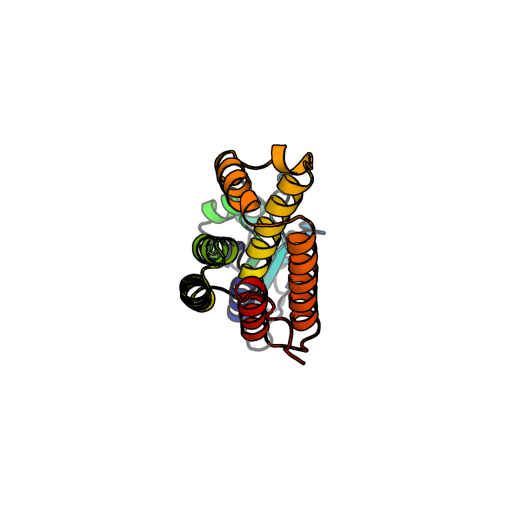 6.011 -14.642 1.00 93.81 109 LEU A C 1
ATOM 829 O O . LEU A 1 109 ? 2.178 6.250 -15.214 1.00 93.81 109 LEU A O 1
ATOM 833 N N . PHE A 1 110 ? 3.381 5.039 -13.748 1.00 92.00 110 PHE A N 1
ATOM 834 C CA . PHE A 1 110 ? 2.332 4.108 -13.343 1.00 92.00 110 PHE A CA 1
ATOM 835 C C . PHE A 1 110 ? 1.961 4.342 -11.883 1.00 92.00 110 PHE A C 1
ATOM 837 O O . PHE A 1 110 ? 2.579 3.791 -10.975 1.00 92.00 110 PHE A O 1
ATOM 844 N N . GLN A 1 111 ? 0.964 5.196 -11.659 1.00 83.62 111 GLN A N 1
ATOM 845 C CA . GLN A 1 111 ? 0.450 5.454 -10.319 1.00 83.62 111 GLN A CA 1
ATOM 846 C C . GLN A 1 111 ? -0.811 4.650 -10.054 1.00 83.62 111 GLN A C 1
ATOM 848 O O . GLN A 1 111 ? -1.767 4.721 -10.831 1.00 83.62 111 GLN A O 1
ATOM 853 N N . LYS A 1 112 ? -0.850 3.960 -8.914 1.00 71.81 112 LYS A N 1
ATOM 854 C CA . LYS A 1 112 ? -2.105 3.456 -8.372 1.00 71.81 112 LYS A CA 1
ATOM 855 C C . LYS A 1 112 ? -2.982 4.657 -8.080 1.00 71.81 112 LYS A C 1
ATOM 857 O O . LYS A 1 112 ? -2.615 5.554 -7.316 1.00 71.81 112 LYS A O 1
ATOM 862 N N . MET A 1 113 ? -4.168 4.692 -8.679 1.00 57.56 113 MET A N 1
ATOM 863 C CA . MET A 1 113 ? -5.174 5.639 -8.226 1.00 57.56 113 MET A CA 1
ATOM 864 C C . MET A 1 113 ? -5.483 5.287 -6.775 1.00 57.56 113 MET A C 1
ATOM 866 O O . MET A 1 113 ? -6.050 4.229 -6.514 1.00 57.56 113 MET A O 1
ATOM 870 N N . ALA A 1 114 ? -5.099 6.161 -5.838 1.00 54.31 114 ALA A N 1
ATOM 871 C CA . ALA A 1 114 ? -5.452 6.020 -4.434 1.00 54.31 114 ALA A CA 1
ATOM 872 C C . ALA A 1 114 ? -6.974 5.964 -4.339 1.00 54.31 114 ALA A C 1
ATOM 874 O O . ALA A 1 114 ? -7.668 6.987 -4.366 1.00 54.31 114 ALA A O 1
ATOM 875 N N . THR A 1 115 ? -7.515 4.756 -4.300 1.00 58.12 115 THR A N 1
ATOM 876 C CA . THR A 1 115 ? -8.950 4.609 -4.232 1.00 58.12 115 THR A CA 1
ATOM 877 C C . THR A 1 115 ? -9.348 4.936 -2.820 1.00 58.12 115 THR A C 1
ATOM 879 O O . THR A 1 115 ? -8.808 4.422 -1.839 1.00 58.12 115 THR A O 1
ATOM 882 N N . ASN A 1 116 ? -10.261 5.891 -2.729 1.00 68.88 116 ASN A N 1
ATOM 883 C CA . ASN A 1 116 ? -10.699 6.465 -1.480 1.00 68.88 116 ASN A CA 1
ATOM 884 C C . ASN A 1 116 ? -11.610 5.466 -0.745 1.00 68.88 116 ASN A C 1
ATOM 886 O O . ASN A 1 116 ? -12.826 5.641 -0.674 1.00 68.88 116 ASN A O 1
ATOM 890 N N . SER A 1 117 ? -10.999 4.422 -0.180 1.00 86.88 117 SER A N 1
ATOM 891 C CA . SER A 1 117 ? -11.644 3.457 0.710 1.00 86.88 117 SER A CA 1
ATOM 892 C C . SER A 1 117 ? -12.094 4.101 2.024 1.00 86.88 117 SER A C 1
ATOM 894 O O . SER A 1 117 ? -12.786 3.451 2.801 1.00 86.88 117 SER A O 1
ATOM 896 N N . PHE A 1 118 ? -11.798 5.390 2.274 1.00 89.50 118 PHE A N 1
ATOM 897 C CA . PHE A 1 118 ? -12.252 6.082 3.482 1.00 89.50 118 PHE A CA 1
ATOM 898 C C . PHE A 1 118 ? -13.775 6.083 3.592 1.00 89.50 118 PHE A C 1
ATOM 900 O O . PHE A 1 118 ? -14.282 5.852 4.680 1.00 89.50 118 PHE A O 1
ATOM 907 N N . LYS A 1 119 ? -14.520 6.273 2.492 1.00 92.56 119 LYS A N 1
ATOM 908 C CA . LYS A 1 119 ? -15.995 6.228 2.543 1.00 92.56 119 LYS A CA 1
ATOM 909 C C . LYS A 1 119 ? -16.518 4.852 2.953 1.00 92.56 119 LYS A C 1
ATOM 911 O O . LYS A 1 119 ? -17.411 4.767 3.793 1.00 92.56 119 LYS A O 1
ATOM 916 N N . PHE A 1 120 ? -15.931 3.796 2.393 1.00 95.00 120 PHE A N 1
ATOM 917 C CA . PHE A 1 120 ? -16.242 2.416 2.751 1.00 95.00 120 PHE A CA 1
ATOM 918 C C . PHE A 1 120 ? -15.927 2.134 4.223 1.00 95.00 120 PHE A C 1
ATOM 920 O O . PHE A 1 120 ? -16.804 1.725 4.981 1.00 95.00 120 PHE A O 1
ATOM 927 N N . VAL A 1 121 ? -14.696 2.417 4.644 1.00 94.69 121 VAL A N 1
ATOM 928 C CA . VAL A 1 121 ? -14.230 2.170 6.010 1.00 94.69 121 VAL A CA 1
ATOM 929 C C . VAL A 1 121 ? -15.037 2.982 7.031 1.00 94.69 121 VAL A C 1
ATOM 931 O O . VAL A 1 121 ? -15.331 2.487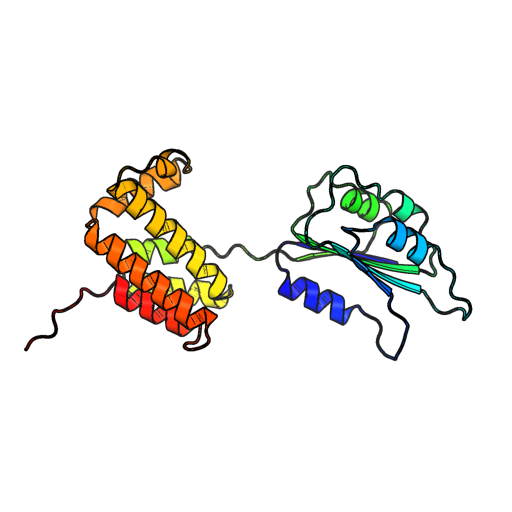 8.117 1.00 94.69 121 VAL A O 1
ATOM 934 N N . ASP A 1 122 ? -15.465 4.195 6.684 1.00 94.06 122 ASP A N 1
ATOM 935 C CA . ASP A 1 122 ? -16.297 5.033 7.552 1.00 94.06 122 ASP A CA 1
ATOM 936 C C . ASP A 1 122 ? -17.687 4.460 7.752 1.00 94.06 122 ASP A C 1
ATOM 938 O O . ASP A 1 122 ? -18.190 4.434 8.878 1.00 94.06 122 ASP A O 1
ATOM 942 N N . ALA A 1 123 ? -18.296 3.979 6.671 1.00 95.19 123 ALA A N 1
ATOM 943 C CA . ALA A 1 123 ? -19.579 3.304 6.727 1.00 95.19 123 ALA A CA 1
ATOM 944 C C . ALA A 1 123 ? -19.493 2.004 7.540 1.00 95.19 123 ALA A C 1
ATOM 946 O O . ALA A 1 123 ? -20.346 1.762 8.396 1.00 95.19 123 ALA A O 1
ATOM 947 N N . LEU A 1 124 ? -18.421 1.228 7.343 1.00 96.00 124 LEU A N 1
ATOM 948 C CA . LEU A 1 124 ? -18.143 -0.002 8.081 1.00 96.00 124 LEU A CA 1
ATOM 949 C C . LEU A 1 124 ? -17.987 0.265 9.585 1.00 96.00 124 LEU A C 1
ATOM 951 O O . LEU A 1 124 ? -18.662 -0.350 10.405 1.00 96.00 124 LEU A O 1
ATOM 955 N N . VAL A 1 125 ? -17.165 1.248 9.966 1.00 95.56 125 VAL A N 1
ATOM 956 C CA . VAL A 1 125 ? -16.982 1.645 11.373 1.00 95.56 125 VAL A CA 1
ATOM 957 C C . VAL A 1 125 ? -18.264 2.200 11.986 1.00 95.56 125 VAL A C 1
ATOM 959 O O . VAL A 1 125 ? -18.514 2.003 13.178 1.00 95.56 125 VAL A O 1
ATOM 962 N N . ALA A 1 126 ? -19.096 2.878 11.198 1.00 94.31 126 ALA A N 1
ATOM 963 C CA . ALA A 1 126 ? -20.410 3.330 11.635 1.00 94.31 126 ALA A CA 1
ATOM 964 C C . ALA A 1 126 ? -21.433 2.186 11.786 1.00 94.31 126 ALA A C 1
ATOM 966 O O . ALA A 1 126 ? -22.549 2.460 12.227 1.00 94.31 126 ALA A O 1
ATOM 967 N N . LYS A 1 127 ? -21.066 0.937 11.449 1.00 93.25 127 LYS A N 1
ATOM 968 C CA . LYS A 1 127 ? -21.958 -0.229 11.346 1.00 93.25 127 LYS A CA 1
ATOM 969 C C . LYS A 1 127 ? -23.151 0.034 10.412 1.00 93.25 127 LYS A C 1
ATOM 971 O O . LYS A 1 127 ? -24.251 -0.462 10.640 1.00 93.25 127 LYS A O 1
ATOM 976 N N . ASN A 1 128 ? -22.952 0.849 9.374 1.00 94.88 128 ASN A N 1
ATOM 977 C CA . ASN A 1 128 ? -23.967 1.126 8.362 1.00 94.88 128 ASN A CA 1
ATOM 978 C C . ASN A 1 128 ? -23.796 0.138 7.203 1.00 94.88 128 ASN A C 1
ATOM 980 O O . ASN A 1 128 ? -23.061 0.419 6.259 1.00 94.88 128 ASN A O 1
ATOM 984 N N . TYR A 1 129 ? -24.456 -1.017 7.312 1.00 94.62 129 TYR A N 1
ATOM 985 C CA . TYR A 1 129 ? -24.324 -2.137 6.376 1.00 94.62 129 TYR A CA 1
ATOM 986 C C . TYR A 1 129 ? -24.589 -1.738 4.919 1.00 94.62 129 TYR A C 1
ATOM 988 O O . TYR A 1 129 ? -23.729 -1.943 4.066 1.00 94.62 129 TYR A O 1
ATOM 996 N N . ASP A 1 130 ? -25.732 -1.103 4.641 1.00 95.06 130 ASP A N 1
ATOM 997 C CA . ASP A 1 130 ? -26.133 -0.754 3.272 1.00 95.06 130 ASP A CA 1
ATOM 998 C C . ASP A 1 130 ? -25.144 0.220 2.624 1.00 95.06 130 ASP A C 1
ATOM 1000 O O . ASP A 1 130 ? -24.749 0.068 1.465 1.00 95.06 130 ASP A O 1
ATOM 1004 N N . LEU A 1 131 ? -24.700 1.221 3.392 1.00 95.56 131 LEU A N 1
ATOM 1005 C CA . LEU A 1 131 ? -23.705 2.173 2.918 1.00 95.56 131 LEU A CA 1
ATOM 1006 C C . LEU A 1 131 ? -22.334 1.509 2.746 1.00 95.56 131 LEU A C 1
ATOM 1008 O O . LEU A 1 131 ? -21.658 1.783 1.758 1.00 95.56 131 LEU A O 1
ATOM 1012 N N . ALA A 1 132 ? -21.931 0.634 3.669 1.00 96.25 132 ALA A N 1
ATOM 1013 C CA . ALA A 1 132 ? -20.659 -0.076 3.597 1.00 96.25 132 ALA A CA 1
ATOM 1014 C C . ALA A 1 132 ? -20.601 -0.964 2.351 1.00 96.25 132 ALA A C 1
ATOM 1016 O O . ALA A 1 132 ? -19.636 -0.876 1.600 1.00 96.25 132 ALA A O 1
ATOM 1017 N N . LEU A 1 133 ? -21.655 -1.731 2.063 1.00 95.12 133 LEU A N 1
ATOM 1018 C CA . LEU A 1 133 ? -21.733 -2.530 0.841 1.00 95.12 133 LEU A CA 1
ATOM 1019 C C . LEU A 1 133 ? -21.659 -1.669 -0.416 1.00 95.12 133 LEU A C 1
ATOM 1021 O O . LEU A 1 133 ? -20.871 -1.954 -1.318 1.00 95.12 133 LEU A O 1
ATOM 1025 N N . ARG A 1 134 ? -22.445 -0.589 -0.479 1.00 95.06 134 ARG A N 1
ATOM 1026 C CA . ARG A 1 134 ? -22.442 0.303 -1.643 1.00 95.06 134 ARG A CA 1
ATOM 1027 C C . ARG A 1 134 ? -21.051 0.870 -1.911 1.00 95.06 134 ARG A C 1
ATOM 1029 O O . ARG A 1 134 ? -20.584 0.839 -3.047 1.00 95.06 134 ARG A O 1
ATOM 1036 N N . GLU A 1 135 ? -20.399 1.408 -0.884 1.00 94.94 135 GLU A N 1
ATOM 1037 C CA . GLU A 1 135 ? -19.070 2.003 -1.029 1.00 94.94 135 GLU A CA 1
ATOM 1038 C C . GLU A 1 135 ? -17.987 0.938 -1.283 1.00 94.94 135 GLU A C 1
ATOM 1040 O O . GLU A 1 135 ? -17.050 1.221 -2.027 1.00 94.94 135 GLU A O 1
ATOM 1045 N N . LEU A 1 136 ? -18.130 -0.290 -0.760 1.00 93.94 136 LEU A N 1
ATOM 1046 C CA . LEU A 1 136 ? -17.249 -1.421 -1.081 1.00 93.94 136 LEU A CA 1
ATOM 1047 C C . LEU A 1 136 ? -17.287 -1.735 -2.579 1.00 93.94 136 LEU A C 1
ATOM 1049 O O . LEU A 1 136 ? -16.245 -1.720 -3.227 1.00 93.94 136 LEU A O 1
ATOM 1053 N N . PHE A 1 137 ? -18.476 -1.931 -3.157 1.00 92.44 137 PHE A N 1
ATOM 1054 C CA . PHE A 1 137 ? -18.609 -2.202 -4.593 1.00 92.44 137 PHE A CA 1
ATOM 1055 C C . PHE A 1 137 ? -18.076 -1.055 -5.461 1.00 92.44 137 PHE A C 1
ATOM 1057 O O . PHE A 1 137 ? -17.538 -1.292 -6.541 1.00 92.44 137 PHE A O 1
ATOM 1064 N N . LEU A 1 138 ? -18.193 0.198 -5.009 1.00 90.44 138 LEU A N 1
ATOM 1065 C CA . LEU A 1 138 ? -17.583 1.337 -5.702 1.00 90.44 138 LEU A CA 1
ATOM 1066 C C . LEU A 1 138 ? -16.049 1.312 -5.643 1.00 90.44 138 LEU A C 1
ATOM 1068 O O . LEU A 1 138 ? -15.417 1.733 -6.614 1.00 90.44 138 LEU A O 1
ATOM 1072 N N . CYS A 1 139 ? -15.465 0.837 -4.539 1.00 88.62 139 CYS A N 1
ATOM 1073 C CA . CYS A 1 139 ? -14.019 0.664 -4.404 1.00 88.62 139 CYS A CA 1
ATOM 1074 C C . CYS A 1 139 ? -13.511 -0.486 -5.280 1.00 88.62 139 CYS A C 1
ATOM 1076 O O . CYS A 1 139 ? -12.577 -0.281 -6.045 1.00 88.62 139 CYS A O 1
ATOM 1078 N N . LEU A 1 140 ? -14.177 -1.643 -5.253 1.00 87.19 140 LEU A N 1
ATOM 1079 C CA . LEU A 1 140 ? -13.798 -2.832 -6.032 1.00 87.19 140 LEU A CA 1
ATOM 1080 C C . LEU A 1 140 ? -13.805 -2.593 -7.550 1.00 87.19 140 LEU A C 1
ATOM 1082 O O . LEU A 1 140 ? -13.013 -3.164 -8.284 1.00 87.19 140 LEU A O 1
ATOM 1086 N N . ARG A 1 141 ? -14.627 -1.660 -8.046 1.00 84.19 141 ARG A N 1
ATOM 1087 C CA . ARG A 1 141 ? -14.590 -1.243 -9.463 1.00 84.19 141 ARG A CA 1
ATOM 1088 C C . ARG A 1 141 ? -13.315 -0.496 -9.870 1.00 84.19 141 ARG A C 1
ATOM 1090 O O . ARG A 1 141 ? -13.127 -0.248 -11.059 1.00 84.19 141 ARG A O 1
ATOM 1097 N N . LYS A 1 142 ? -12.521 -0.025 -8.909 1.00 77.62 142 LYS A N 1
ATOM 1098 C CA . LYS A 1 142 ? -11.389 0.890 -9.125 1.00 77.62 142 LYS A CA 1
ATOM 1099 C C . LYS A 1 142 ? -10.087 0.409 -8.488 1.00 77.62 142 LYS A C 1
ATOM 1101 O O . LYS A 1 142 ? -9.065 1.057 -8.692 1.00 77.62 142 LYS A O 1
ATOM 1106 N N . SER A 1 143 ? -10.120 -0.661 -7.702 1.00 72.50 143 SER A N 1
ATOM 1107 C CA . SER A 1 143 ? -8.970 -1.154 -6.941 1.00 72.50 143 SER A CA 1
ATOM 1108 C C . SER A 1 143 ? -8.975 -2.652 -6.861 1.00 72.50 143 SER A C 1
ATOM 1110 O O . SER A 1 143 ? -10.034 -3.276 -6.837 1.00 72.50 143 SER A O 1
ATOM 1112 N N . ASP A 1 144 ? -7.779 -3.184 -6.666 1.00 80.56 144 ASP A N 1
ATOM 1113 C CA . ASP A 1 144 ? -7.619 -4.539 -6.188 1.00 80.56 144 ASP A CA 1
ATOM 1114 C C . ASP A 1 144 ? -8.197 -4.679 -4.755 1.00 80.56 144 ASP A C 1
ATOM 1116 O O . ASP A 1 144 ? -7.960 -3.806 -3.904 1.00 80.56 144 ASP A O 1
ATOM 1120 N N . PRO A 1 145 ? -8.949 -5.753 -4.448 1.00 82.50 145 PRO A N 1
ATOM 1121 C CA . PRO A 1 145 ? -9.490 -6.006 -3.110 1.00 82.50 145 PRO A CA 1
ATOM 1122 C C . PRO A 1 145 ? -8.424 -5.974 -1.997 1.00 82.50 145 PRO A C 1
ATOM 1124 O O . PRO A 1 145 ? -8.691 -5.507 -0.884 1.00 82.50 145 PRO A O 1
ATOM 1127 N N . LEU A 1 146 ? -7.193 -6.404 -2.295 1.00 83.56 146 LEU A N 1
ATOM 1128 C CA . LEU A 1 146 ? -6.061 -6.417 -1.366 1.00 83.56 146 LEU A CA 1
ATOM 1129 C C . LEU A 1 146 ? -5.625 -5.009 -0.941 1.00 83.56 146 LEU A C 1
ATOM 1131 O O . LEU A 1 146 ? -4.970 -4.859 0.090 1.00 83.56 146 LEU A O 1
ATOM 1135 N N . GLU A 1 147 ? -6.005 -3.967 -1.682 1.00 82.62 147 GLU A N 1
ATOM 1136 C CA . GLU A 1 147 ? -5.741 -2.571 -1.317 1.00 82.62 147 GLU A CA 1
ATOM 1137 C C . GLU A 1 147 ? -6.744 -2.021 -0.297 1.00 82.62 147 GLU A C 1
ATOM 1139 O O . GLU A 1 147 ? -6.467 -1.034 0.389 1.00 82.62 147 GLU A O 1
ATOM 1144 N N . ILE A 1 148 ? -7.910 -2.657 -0.158 1.00 89.12 148 ILE A N 1
ATOM 1145 C CA . ILE A 1 148 ? -8.987 -2.199 0.726 1.00 89.12 148 ILE A CA 1
ATOM 1146 C C . ILE A 1 148 ? -8.722 -2.631 2.173 1.00 89.12 148 ILE A C 1
ATOM 1148 O O . ILE A 1 148 ? -8.910 -1.851 3.113 1.00 89.12 148 ILE A O 1
ATOM 1152 N N . LEU A 1 149 ? -8.268 -3.871 2.363 1.00 90.19 149 LEU A N 1
ATOM 1153 C CA . LEU A 1 149 ? -8.111 -4.484 3.682 1.00 90.19 149 LEU A CA 1
ATOM 1154 C C . LEU A 1 149 ? -7.103 -3.753 4.598 1.00 90.19 149 LEU A C 1
ATOM 1156 O O . LEU A 1 149 ? -7.429 -3.546 5.771 1.00 90.19 149 LEU A O 1
ATOM 1160 N N . PRO A 1 150 ? -5.950 -3.242 4.112 1.00 90.75 150 PRO A N 1
ATOM 1161 C CA . PRO A 1 150 ? -5.050 -2.419 4.921 1.00 90.75 150 PRO A CA 1
ATOM 1162 C C . PRO A 1 150 ? -5.719 -1.173 5.517 1.00 90.75 150 PRO A C 1
ATOM 1164 O O . PRO A 1 150 ? -5.417 -0.802 6.654 1.00 90.75 150 PRO A O 1
ATOM 1167 N N . SER A 1 151 ? -6.660 -0.546 4.800 1.00 91.12 151 SER A N 1
ATOM 1168 C CA . SER A 1 151 ? -7.422 0.602 5.312 1.00 91.12 151 SER A CA 1
ATOM 1169 C C . SER A 1 151 ? -8.386 0.203 6.431 1.00 91.12 151 SER A C 1
ATOM 1171 O O . SER A 1 151 ? -8.532 0.942 7.410 1.00 91.12 151 SER A O 1
ATOM 1173 N N . VAL A 1 152 ? -9.006 -0.978 6.330 1.00 94.50 152 VAL A N 1
ATOM 1174 C CA . VAL A 1 152 ? -9.850 -1.554 7.391 1.00 94.50 152 VAL A CA 1
ATOM 1175 C C . VAL A 1 152 ? -9.006 -1.830 8.638 1.00 94.50 152 VAL A C 1
ATOM 1177 O O . VAL A 1 152 ? -9.328 -1.332 9.721 1.00 94.50 152 VAL A O 1
ATOM 1180 N N . VAL A 1 153 ? -7.878 -2.535 8.478 1.00 95.06 153 VAL A N 1
ATOM 1181 C CA . VAL A 1 153 ? -6.918 -2.829 9.557 1.00 95.06 153 VAL A CA 1
ATOM 1182 C C . VAL A 1 153 ? -6.457 -1.536 10.227 1.00 95.06 153 VAL A C 1
ATOM 1184 O O . VAL A 1 153 ? -6.504 -1.420 11.452 1.00 95.06 153 VAL A O 1
ATOM 1187 N N . PHE A 1 154 ? -6.036 -0.541 9.439 1.00 93.62 154 PHE A N 1
ATOM 1188 C CA . PHE A 1 154 ? -5.567 0.749 9.942 1.00 93.62 154 PHE A CA 1
ATOM 1189 C C . PHE A 1 154 ? -6.615 1.423 10.829 1.00 93.62 154 PHE A C 1
ATOM 1191 O O . PHE A 1 154 ? -6.290 1.897 11.922 1.00 93.62 154 PHE A O 1
ATOM 1198 N N . GLN A 1 155 ? -7.870 1.454 10.383 1.00 94.31 155 GLN A N 1
ATOM 1199 C CA . GLN A 1 155 ? -8.925 2.135 11.113 1.00 94.31 155 GLN A CA 1
ATOM 1200 C C . GLN A 1 155 ? -9.285 1.406 12.412 1.00 94.31 155 GLN A C 1
ATOM 1202 O O . GLN A 1 155 ? -9.323 2.052 13.463 1.00 94.31 155 GLN A O 1
ATOM 1207 N N . PHE A 1 156 ? -9.479 0.083 12.389 1.00 96.00 156 PHE A N 1
ATOM 1208 C CA . PHE A 1 156 ? -9.774 -0.680 13.608 1.00 96.00 156 PHE A CA 1
ATOM 1209 C C . PHE A 1 156 ? -8.598 -0.690 14.593 1.00 96.00 156 PHE A C 1
ATOM 1211 O O . PHE A 1 156 ? -8.828 -0.613 15.803 1.00 96.00 156 PHE A O 1
ATOM 1218 N N . ARG A 1 157 ? -7.346 -0.628 14.110 1.00 95.06 157 ARG A N 1
ATOM 1219 C CA . ARG A 1 157 ? -6.154 -0.412 14.955 1.00 95.06 157 ARG A CA 1
ATOM 1220 C C . ARG A 1 157 ? -6.239 0.855 15.758 1.00 95.06 157 ARG A C 1
ATOM 1222 O O . ARG A 1 157 ? -5.943 0.861 16.949 1.00 95.06 157 ARG A O 1
ATOM 1229 N N . ASN A 1 158 ? -6.635 1.933 15.096 1.00 94.88 158 ASN A N 1
ATOM 1230 C CA . ASN A 1 158 ? -6.742 3.228 15.738 1.00 94.88 158 ASN A CA 1
ATOM 1231 C C . ASN A 1 158 ? -7.871 3.208 16.773 1.00 94.88 158 ASN A C 1
ATOM 1233 O O . ASN A 1 158 ? -7.677 3.718 17.874 1.00 94.88 158 ASN A O 1
ATOM 1237 N N . LEU A 1 159 ? -9.009 2.564 16.479 1.00 96.25 159 LEU A N 1
ATOM 1238 C CA . LEU A 1 159 ? -10.092 2.398 17.455 1.00 96.25 159 LEU A CA 1
ATOM 1239 C C . LEU A 1 159 ? -9.633 1.611 18.689 1.00 96.25 159 LEU A C 1
ATOM 1241 O O . LEU A 1 159 ? -9.833 2.083 19.809 1.00 96.25 159 LEU A O 1
ATOM 1245 N N . LEU A 1 160 ? -8.968 0.465 18.507 1.00 95.56 160 LEU A N 1
ATOM 1246 C CA . LEU A 1 160 ? -8.434 -0.327 19.618 1.00 95.56 160 LEU A CA 1
ATOM 1247 C C . LEU A 1 160 ? -7.371 0.450 20.401 1.00 95.56 160 LEU A C 1
ATOM 1249 O O . LEU A 1 160 ? -7.398 0.465 21.631 1.00 95.56 160 LEU A O 1
ATOM 1253 N N . GLY A 1 161 ? -6.486 1.164 19.705 1.00 94.62 161 GLY A N 1
ATOM 1254 C CA . GLY A 1 161 ? -5.493 2.047 20.311 1.00 94.62 161 GLY A CA 1
ATOM 1255 C C . GLY A 1 161 ? -6.128 3.133 21.180 1.00 94.62 161 GLY A C 1
ATOM 1256 O O . GLY A 1 161 ? -5.673 3.361 22.297 1.00 94.62 161 GLY A O 1
ATOM 1257 N N . TYR A 1 162 ? -7.218 3.758 20.726 1.00 94.69 162 TYR A N 1
ATOM 1258 C CA . TYR A 1 162 ? -7.960 4.731 21.532 1.00 94.69 162 TYR A CA 1
ATOM 1259 C C . TYR A 1 162 ? -8.645 4.081 22.733 1.00 94.69 162 TYR A C 1
ATOM 1261 O O . TYR A 1 162 ? -8.618 4.644 23.827 1.00 94.69 162 TYR A O 1
ATOM 1269 N N . LYS A 1 163 ? -9.234 2.894 22.548 1.00 95.06 163 LYS A N 1
ATOM 1270 C CA . LYS A 1 163 ? -9.913 2.154 23.618 1.00 95.06 163 LYS A CA 1
ATOM 1271 C C . LYS A 1 163 ? -8.944 1.752 24.735 1.00 95.06 163 LYS A C 1
ATOM 1273 O O . LYS A 1 163 ? -9.283 1.879 25.906 1.00 95.06 163 LYS A O 1
ATOM 1278 N N . THR A 1 164 ? -7.731 1.353 24.356 1.00 94.44 164 THR A N 1
ATOM 1279 C CA . THR A 1 164 ? -6.651 0.898 25.250 1.00 94.44 164 THR A CA 1
ATOM 1280 C C . THR A 1 164 ? -5.692 2.012 25.683 1.00 94.44 164 THR A C 1
ATOM 1282 O O . THR A 1 164 ? -4.763 1.753 26.442 1.00 94.44 164 THR A O 1
ATOM 1285 N N . LYS A 1 165 ? -5.905 3.258 25.231 1.00 92.94 165 LYS A N 1
ATOM 1286 C CA . LYS A 1 165 ? -5.035 4.422 25.501 1.00 92.94 165 LYS A CA 1
ATOM 1287 C C . LYS A 1 165 ? -3.571 4.218 25.067 1.00 92.94 165 LYS A C 1
ATOM 1289 O O . LYS A 1 165 ? -2.647 4.701 25.716 1.00 92.94 165 LYS A O 1
ATOM 1294 N N . SER A 1 166 ? -3.352 3.522 23.954 1.00 93.44 166 SER A N 1
ATOM 1295 C CA . SER A 1 166 ? -2.020 3.293 23.386 1.00 93.44 166 SER A CA 1
ATOM 1296 C C . SER A 1 166 ? -1.353 4.596 22.936 1.00 93.44 166 SER A C 1
ATOM 1298 O O . SER A 1 166 ? -1.971 5.410 22.253 1.00 93.44 166 SER A O 1
ATOM 1300 N N . ALA A 1 167 ? -0.053 4.759 23.205 1.00 90.88 167 ALA A N 1
ATOM 1301 C CA . ALA A 1 167 ? 0.732 5.909 22.742 1.00 90.88 167 ALA A CA 1
ATOM 1302 C C . ALA A 1 167 ? 0.798 6.037 21.205 1.00 90.88 167 ALA A C 1
ATOM 1304 O O . ALA A 1 167 ? 1.092 7.114 20.685 1.00 90.88 167 ALA A O 1
ATOM 1305 N N . LEU A 1 168 ? 0.493 4.965 20.460 1.00 86.75 168 LEU A N 1
ATOM 1306 C CA . LEU A 1 168 ? 0.462 4.975 18.994 1.00 86.75 168 LEU A CA 1
ATOM 1307 C C . LEU A 1 168 ? -0.535 5.997 18.434 1.00 86.75 168 LEU A C 1
ATOM 1309 O O . LEU A 1 168 ? -0.278 6.578 17.381 1.00 86.75 168 LEU A O 1
ATOM 1313 N N . VAL A 1 169 ? -1.639 6.264 19.142 1.00 90.50 169 VAL A N 1
ATOM 1314 C CA . VAL A 1 169 ? -2.665 7.199 18.653 1.00 90.50 169 VAL A CA 1
ATOM 1315 C C . VAL A 1 169 ? -2.196 8.654 18.664 1.00 90.50 169 VAL A C 1
ATOM 1317 O O . VAL A 1 169 ? -2.702 9.460 17.888 1.00 90.50 169 VAL A O 1
ATOM 1320 N N . LEU A 1 170 ? -1.188 8.985 19.480 1.00 87.56 170 LEU A N 1
ATOM 1321 C CA . LEU A 1 170 ? -0.613 10.333 19.561 1.00 87.56 170 LEU A CA 1
ATOM 1322 C C . LEU A 1 170 ? 0.149 10.719 18.287 1.00 87.56 170 LEU A C 1
ATOM 1324 O O . LEU A 1 170 ? 0.292 11.901 17.992 1.00 87.56 170 LEU A O 1
ATOM 1328 N N . LYS A 1 171 ? 0.612 9.726 17.517 1.00 90.38 171 LYS A N 1
ATOM 1329 C CA . LYS A 1 171 ? 1.335 9.927 16.253 1.00 90.38 171 LYS A CA 1
ATOM 1330 C C . LYS A 1 171 ? 0.404 10.100 15.047 1.00 90.38 171 LYS A C 1
ATOM 1332 O O . LYS A 1 171 ? 0.879 10.347 13.943 1.00 90.38 171 LYS A O 1
ATOM 1337 N N . LEU A 1 172 ? -0.910 9.936 15.226 1.00 89.75 172 LEU A N 1
ATOM 1338 C CA . LEU A 1 172 ? -1.883 10.066 14.140 1.00 89.75 172 LEU A CA 1
ATOM 1339 C C . LEU A 1 172 ? -2.103 11.536 13.769 1.00 89.75 172 LEU A C 1
ATOM 1341 O O . LEU A 1 172 ? -2.055 12.416 14.625 1.00 89.75 172 LEU A O 1
ATOM 1345 N N . HIS A 1 173 ? -2.438 11.797 12.506 1.00 90.44 173 HIS A N 1
ATOM 1346 C CA . HIS A 1 173 ? -2.831 13.131 12.051 1.00 90.44 173 HIS A CA 1
ATOM 1347 C C . HIS A 1 173 ? -4.087 13.637 12.805 1.00 90.44 173 HIS A C 1
ATOM 1349 O O . HIS A 1 173 ? -5.011 12.839 13.011 1.00 90.44 173 HIS A O 1
ATOM 1355 N N . PRO A 1 174 ? -4.206 14.941 13.154 1.00 90.12 174 PRO A N 1
ATOM 1356 C CA . PRO A 1 174 ? -5.309 15.474 13.972 1.00 90.12 174 PRO A CA 1
ATOM 1357 C C . PRO A 1 174 ? -6.719 15.112 13.484 1.00 90.12 174 PRO A C 1
ATOM 1359 O O . PRO A 1 174 ? -7.619 14.829 14.275 1.00 90.12 174 PRO A O 1
ATOM 1362 N N . TYR A 1 175 ? -6.914 15.061 12.164 1.00 89.81 175 TYR A N 1
ATOM 1363 C CA . TYR A 1 175 ? -8.180 14.627 11.567 1.00 89.81 175 TYR A CA 1
ATOM 1364 C C . TYR A 1 175 ? -8.538 13.171 11.926 1.00 89.81 175 TYR A C 1
ATOM 1366 O O . TYR A 1 175 ? -9.657 12.891 12.361 1.00 89.81 175 TYR A O 1
ATOM 1374 N N . VAL A 1 176 ? -7.576 12.249 11.797 1.00 89.69 176 VAL A N 1
ATOM 1375 C CA . VAL A 1 176 ? -7.758 10.821 12.111 1.00 89.69 176 VAL A CA 1
ATOM 1376 C C . VAL A 1 176 ? -7.986 10.633 13.608 1.00 89.69 176 VAL A C 1
ATOM 1378 O O . VAL A 1 176 ? -8.815 9.809 14.001 1.00 89.69 176 VAL A O 1
ATOM 1381 N N . GLN A 1 177 ? -7.312 11.437 14.435 1.00 90.81 177 GLN A N 1
ATOM 1382 C CA . GLN A 1 177 ? -7.494 11.437 15.882 1.00 90.81 177 GLN A CA 1
ATOM 1383 C C . GLN A 1 177 ? -8.939 11.770 16.274 1.00 90.81 177 GLN A C 1
ATOM 1385 O O . GLN A 1 177 ? -9.622 10.952 16.894 1.00 90.81 177 GLN A O 1
ATOM 1390 N N . LYS A 1 178 ? -9.442 12.937 15.843 1.00 92.06 178 LYS A N 1
ATOM 1391 C CA . LYS A 1 178 ? -10.803 13.411 16.154 1.00 92.06 178 LYS A CA 1
ATOM 1392 C C . LYS A 1 178 ? -11.875 12.410 15.715 1.00 92.06 178 LYS A C 1
ATOM 1394 O O . LYS A 1 178 ? -12.828 12.123 16.447 1.00 92.06 178 LYS A O 1
ATOM 1399 N N . LYS A 1 179 ? -11.704 11.859 14.514 1.00 91.62 179 LYS A N 1
ATOM 1400 C CA . LYS A 1 179 ? -12.605 10.864 13.933 1.00 91.62 179 LYS A CA 1
ATOM 1401 C C . LYS A 1 179 ? -12.619 9.564 14.737 1.00 91.62 179 LYS A C 1
ATOM 1403 O O . LYS A 1 179 ? -13.686 9.103 15.140 1.00 91.62 179 LYS A O 1
ATOM 1408 N N . SER A 1 180 ? -11.445 9.011 15.035 1.00 92.44 180 SER A N 1
ATOM 1409 C CA . SER A 1 180 ? -11.313 7.743 15.765 1.00 92.44 180 SER A CA 1
ATOM 1410 C C . SER A 1 180 ? -11.788 7.863 17.216 1.00 92.44 180 SER A C 1
ATOM 1412 O O . SER A 1 180 ? -12.489 6.981 17.704 1.00 92.44 180 SER A O 1
ATOM 1414 N N . GLN A 1 181 ? -11.515 8.992 17.879 1.00 91.81 181 GLN A N 1
ATOM 1415 C CA . GLN A 1 181 ? -12.007 9.281 19.231 1.00 91.81 181 GLN A CA 1
ATOM 1416 C C . GLN A 1 181 ? -13.542 9.370 19.301 1.00 91.81 181 GLN A C 1
ATOM 1418 O O . GLN A 1 181 ? -14.150 9.043 20.322 1.00 91.81 181 GLN A O 1
ATOM 1423 N N . THR A 1 182 ? -14.192 9.807 18.222 1.00 92.31 182 THR A N 1
ATOM 1424 C CA . THR A 1 182 ? -15.659 9.833 18.147 1.00 92.31 182 THR A CA 1
ATOM 1425 C C . THR A 1 182 ? -16.212 8.433 17.889 1.00 92.31 182 THR A C 1
ATOM 1427 O O . THR A 1 182 ? -17.143 8.001 18.568 1.00 92.31 182 THR A O 1
ATOM 1430 N N . ALA A 1 183 ? -15.615 7.705 16.944 1.00 93.00 183 ALA A N 1
ATOM 1431 C CA . ALA A 1 183 ? -16.058 6.376 16.536 1.00 93.00 183 ALA A CA 1
ATOM 1432 C C . ALA A 1 183 ? -15.870 5.301 17.621 1.00 93.00 183 ALA A C 1
ATOM 1434 O O . ALA A 1 183 ? -16.740 4.448 17.788 1.00 93.00 183 ALA A O 1
ATOM 1435 N N . VAL A 1 184 ? -14.789 5.362 18.410 1.00 95.44 184 VAL A N 1
ATOM 1436 C CA . VAL A 1 184 ? -14.473 4.349 19.439 1.00 95.44 184 VAL A CA 1
ATOM 1437 C C . VAL A 1 184 ? -15.559 4.221 20.513 1.00 95.44 184 VAL A C 1
ATOM 1439 O O . VAL A 1 184 ? -15.707 3.167 21.126 1.00 95.44 184 VAL A O 1
ATOM 1442 N N . LYS A 1 185 ? -16.377 5.264 20.716 1.00 94.06 185 LYS A N 1
ATOM 1443 C CA . LYS A 1 185 ? -17.501 5.252 21.667 1.00 94.06 185 LYS A CA 1
ATOM 1444 C C . LYS A 1 185 ? -18.565 4.199 21.332 1.00 94.06 185 LYS A C 1
ATOM 1446 O O . LYS A 1 185 ? -19.360 3.864 22.199 1.00 94.06 185 LYS A O 1
ATOM 1451 N N . ARG A 1 186 ? -18.593 3.700 20.091 1.00 92.69 186 ARG A N 1
ATOM 1452 C CA . ARG A 1 186 ? -19.556 2.695 19.612 1.00 92.69 186 ARG A CA 1
ATOM 1453 C C . ARG A 1 186 ? -19.163 1.257 19.912 1.00 92.69 186 ARG A C 1
ATOM 1455 O O . ARG A 1 186 ? -19.974 0.374 19.664 1.00 92.69 186 ARG A O 1
ATOM 1462 N N . TYR A 1 187 ? -17.938 1.047 20.382 1.00 94.94 187 TYR A N 1
ATOM 1463 C CA . TYR A 1 187 ? -17.364 -0.277 20.533 1.00 94.94 187 TYR A CA 1
ATOM 1464 C C . TYR A 1 187 ? -16.893 -0.509 21.963 1.00 94.94 187 TYR A C 1
ATOM 1466 O O . TYR A 1 187 ? -16.313 0.388 22.589 1.00 94.94 187 TYR A O 1
ATOM 1474 N N . THR A 1 188 ? -17.088 -1.717 22.479 1.00 95.44 188 THR A N 1
ATOM 1475 C CA . THR A 1 188 ? -16.349 -2.206 23.648 1.00 95.44 188 THR A CA 1
ATOM 1476 C C . THR A 1 188 ? -14.938 -2.643 23.246 1.00 95.44 188 THR A C 1
ATOM 1478 O O . THR A 1 188 ? -14.587 -2.671 22.066 1.00 95.44 188 THR A O 1
ATOM 1481 N N . GLN A 1 189 ? -14.078 -2.911 24.231 1.00 95.31 189 GLN A N 1
ATOM 1482 C CA . GLN A 1 189 ? -12.736 -3.412 23.928 1.00 95.31 189 GLN A CA 1
ATOM 1483 C C . GLN A 1 189 ? -12.812 -4.838 23.376 1.00 95.31 189 GLN A C 1
ATOM 1485 O O . GLN A 1 189 ? -12.121 -5.162 22.418 1.00 95.31 189 GLN A O 1
ATOM 1490 N N . GLU A 1 190 ? -13.698 -5.650 23.942 1.00 95.19 190 GLU A N 1
ATOM 1491 C CA . GLU A 1 190 ? -13.954 -7.037 23.563 1.00 95.19 190 GLU A CA 1
ATOM 1492 C C . GLU A 1 190 ? -14.493 -7.117 22.131 1.00 95.19 190 GLU A C 1
ATOM 1494 O O . GLU A 1 190 ? -14.008 -7.925 21.345 1.00 95.19 190 GLU A O 1
ATOM 1499 N N . GLU A 1 191 ? -15.420 -6.226 21.753 1.00 95.31 191 GLU A N 1
ATOM 1500 C CA . GLU A 1 191 ? -15.898 -6.119 20.370 1.00 95.31 191 GLU A CA 1
ATOM 1501 C C . GLU A 1 191 ? -14.757 -5.790 19.398 1.00 95.31 191 GLU A C 1
ATOM 1503 O O . GLU A 1 191 ? -14.670 -6.391 18.333 1.00 95.31 191 GLU A O 1
ATOM 1508 N N . LEU A 1 192 ? -13.860 -4.860 19.749 1.00 96.06 192 LEU A N 1
ATOM 1509 C CA . LEU A 1 192 ? -12.725 -4.507 18.887 1.00 96.06 192 LEU A CA 1
ATOM 1510 C C . LEU A 1 192 ? -11.724 -5.655 18.750 1.00 96.06 192 LEU A C 1
ATOM 1512 O O . LEU A 1 192 ? -11.187 -5.848 17.663 1.00 96.06 192 LEU A O 1
ATOM 1516 N N . ILE A 1 193 ? -11.486 -6.415 19.822 1.00 95.81 193 ILE A N 1
ATOM 1517 C CA . ILE A 1 193 ? -10.644 -7.618 19.782 1.00 95.81 193 ILE A CA 1
ATOM 1518 C C . ILE A 1 193 ? -11.274 -8.668 18.863 1.00 95.81 193 ILE A C 1
ATOM 1520 O O . ILE A 1 193 ? -10.583 -9.208 18.003 1.00 95.81 193 ILE A O 1
ATOM 1524 N N . LEU A 1 194 ? -12.584 -8.907 18.984 1.00 95.88 194 LEU A N 1
ATOM 1525 C CA . LEU A 1 194 ? -13.292 -9.858 18.128 1.00 95.88 194 LEU A CA 1
ATOM 1526 C C . LEU A 1 194 ? -13.228 -9.450 16.652 1.00 95.88 194 LEU A C 1
ATOM 1528 O O . LEU A 1 194 ? -12.916 -10.277 15.801 1.00 95.88 194 LEU A O 1
ATOM 1532 N N . ILE A 1 195 ? -13.454 -8.170 16.345 1.00 96.25 195 ILE A N 1
ATOM 1533 C CA . ILE A 1 195 ? -13.327 -7.647 14.976 1.00 96.25 195 ILE A CA 1
ATOM 1534 C C . ILE A 1 195 ? -11.907 -7.858 14.443 1.00 96.25 195 ILE A C 1
ATOM 1536 O O . ILE A 1 195 ? -11.727 -8.200 13.279 1.00 96.25 195 ILE A O 1
ATOM 1540 N N . TYR A 1 196 ? -10.893 -7.707 15.289 1.00 95.12 196 TYR A N 1
ATOM 1541 C CA . TYR A 1 196 ? -9.512 -7.989 14.919 1.00 95.12 196 TYR A CA 1
ATOM 1542 C C . TYR A 1 196 ? -9.266 -9.455 14.558 1.00 95.12 196 TYR A C 1
ATOM 1544 O O . TYR A 1 196 ? -8.570 -9.725 13.579 1.00 95.12 196 TYR A O 1
ATOM 1552 N N . CYS A 1 197 ? -9.858 -10.391 15.303 1.00 95.69 197 CYS A N 1
ATOM 1553 C CA . CYS A 1 197 ? -9.840 -11.808 14.944 1.00 95.69 197 CYS A CA 1
ATOM 1554 C C . CYS A 1 197 ? -10.508 -12.041 13.582 1.00 95.69 197 CYS A C 1
ATOM 1556 O O . CYS A 1 197 ? -9.945 -12.743 12.751 1.00 95.69 197 CYS A O 1
ATOM 1558 N N . LYS A 1 198 ? -11.639 -11.380 13.308 1.00 96.75 198 LYS A N 1
ATOM 1559 C CA . LYS A 1 198 ? -12.332 -11.481 12.014 1.00 96.75 198 LYS A CA 1
ATOM 1560 C C . LYS A 1 198 ? -11.537 -10.917 10.842 1.00 96.75 198 LYS A C 1
ATOM 1562 O O . LYS A 1 198 ? -11.481 -11.522 9.775 1.00 96.75 198 LYS A O 1
ATOM 1567 N N . ILE A 1 199 ? -10.851 -9.797 11.049 1.00 96.25 199 ILE A N 1
ATOM 1568 C CA . ILE A 1 199 ? -9.923 -9.243 10.056 1.00 96.25 199 ILE A CA 1
ATOM 1569 C C . ILE A 1 199 ? -8.786 -10.236 9.770 1.00 96.25 199 ILE A C 1
ATOM 1571 O O . ILE A 1 199 ? -8.439 -10.440 8.610 1.00 96.25 199 ILE A O 1
ATOM 1575 N N . LEU A 1 200 ? -8.236 -10.882 10.804 1.00 95.94 200 LEU A N 1
ATOM 1576 C CA . LEU A 1 200 ? -7.191 -11.894 10.642 1.00 95.94 200 LEU A CA 1
ATOM 1577 C C . LEU A 1 200 ? -7.700 -13.133 9.888 1.00 95.94 200 LEU A C 1
ATOM 1579 O O . LEU A 1 200 ? -7.018 -13.606 8.983 1.00 95.94 200 LEU A O 1
ATOM 1583 N N . GLU A 1 201 ? -8.886 -13.641 10.231 1.00 96.00 201 GLU A N 1
ATOM 1584 C CA . GLU A 1 201 ? -9.541 -14.750 9.518 1.00 96.00 201 GLU A CA 1
ATOM 1585 C C . GLU A 1 201 ? -9.710 -14.420 8.027 1.00 96.00 201 GLU A C 1
ATOM 1587 O O . GLU A 1 201 ? -9.342 -15.226 7.171 1.00 96.00 201 GLU A O 1
ATOM 1592 N N . CYS A 1 202 ? -10.174 -13.204 7.718 1.00 96.06 202 CYS A N 1
ATOM 1593 C CA . CYS A 1 202 ? -10.287 -12.684 6.356 1.00 96.06 202 CYS A CA 1
ATOM 1594 C C . CYS A 1 202 ? -8.921 -12.652 5.641 1.00 96.06 202 CYS A C 1
ATOM 1596 O O . CYS A 1 202 ? -8.779 -13.225 4.563 1.00 96.06 202 CYS A O 1
ATOM 1598 N N . GLU A 1 203 ? -7.882 -12.065 6.250 1.00 95.06 203 GLU A N 1
ATOM 1599 C CA . GLU A 1 203 ? -6.533 -12.021 5.660 1.00 95.06 203 GLU A CA 1
ATOM 1600 C C . GLU A 1 203 ? -5.957 -13.413 5.381 1.00 95.06 203 GLU A C 1
ATOM 1602 O O . GLU A 1 203 ? -5.340 -13.629 4.336 1.00 95.06 203 GLU A O 1
ATOM 1607 N N . VAL A 1 204 ? -6.124 -14.351 6.317 1.00 96.12 204 VAL A N 1
ATOM 1608 C CA . VAL A 1 204 ? -5.642 -15.726 6.163 1.00 96.12 204 VAL A CA 1
ATOM 1609 C C . VAL A 1 204 ? -6.383 -16.415 5.029 1.00 96.12 204 VAL A C 1
ATOM 1611 O O . VAL A 1 204 ? -5.730 -17.037 4.192 1.00 96.12 204 VAL A O 1
ATOM 1614 N N . ALA A 1 205 ? -7.709 -16.280 4.959 1.00 95.62 205 ALA A N 1
ATOM 1615 C CA . ALA A 1 205 ? -8.501 -16.905 3.908 1.00 95.62 205 ALA A CA 1
ATOM 1616 C C . ALA A 1 205 ? -8.068 -16.450 2.505 1.00 95.62 205 ALA A C 1
ATOM 1618 O O . ALA A 1 205 ? -7.886 -17.268 1.604 1.00 95.62 205 ALA A O 1
ATOM 1619 N N . ILE A 1 206 ? -7.789 -15.153 2.361 1.00 93.94 206 ILE A N 1
ATOM 1620 C CA . ILE A 1 206 ? -7.273 -14.565 1.125 1.00 93.94 206 ILE A CA 1
ATOM 1621 C C . ILE A 1 206 ? -5.867 -15.087 0.805 1.00 93.94 206 ILE A C 1
ATOM 1623 O O . ILE A 1 206 ? -5.620 -15.605 -0.282 1.00 93.94 206 ILE A O 1
ATOM 1627 N N . LYS A 1 207 ? -4.925 -14.979 1.752 1.00 92.56 207 LYS A N 1
ATOM 1628 C CA . LYS A 1 207 ? -3.509 -15.329 1.522 1.00 92.56 207 LYS A CA 1
ATOM 1629 C C . LYS A 1 207 ? -3.284 -16.823 1.295 1.00 92.56 207 LYS A C 1
ATOM 1631 O O . LYS A 1 207 ? -2.294 -17.198 0.676 1.00 92.56 207 LYS A O 1
ATOM 1636 N N . THR A 1 208 ? -4.175 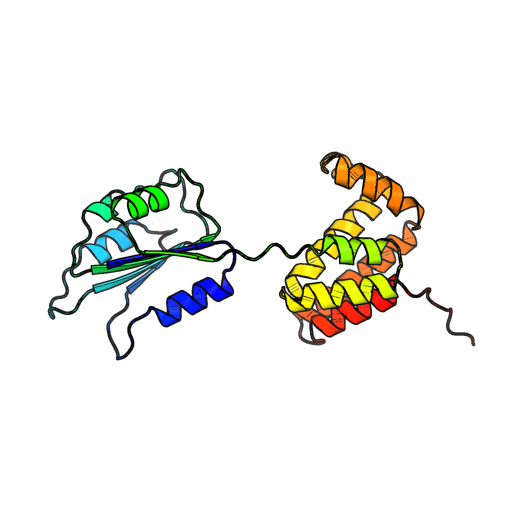-17.668 1.806 1.00 94.19 208 THR A N 1
ATOM 1637 C CA . THR A 1 208 ? -4.135 -19.122 1.597 1.00 94.19 208 THR A CA 1
ATOM 1638 C C . THR A 1 208 ? -4.954 -19.570 0.387 1.00 94.19 208 THR A C 1
ATOM 1640 O O . THR A 1 208 ? -4.914 -20.747 0.038 1.00 94.19 208 THR A O 1
ATOM 1643 N N . GLY A 1 209 ? -5.680 -18.654 -0.264 1.00 91.62 209 GLY A N 1
ATOM 1644 C CA . GLY A 1 209 ? -6.543 -18.964 -1.399 1.00 91.62 209 GLY A CA 1
ATOM 1645 C C . GLY A 1 209 ? -7.770 -19.805 -1.036 1.00 91.62 209 GLY A C 1
ATOM 1646 O O . GLY A 1 209 ? -8.377 -20.394 -1.926 1.00 91.62 209 GLY A O 1
ATOM 1647 N N . THR A 1 210 ? -8.147 -19.893 0.246 1.00 94.06 210 THR A N 1
ATOM 1648 C CA . THR A 1 210 ? -9.368 -20.611 0.655 1.00 94.06 210 THR A CA 1
ATOM 1649 C C . THR A 1 210 ? -10.635 -19.832 0.315 1.00 94.06 210 THR A C 1
ATOM 1651 O O . THR A 1 210 ? -11.705 -20.430 0.207 1.00 94.06 210 THR A O 1
ATOM 1654 N N . MET A 1 211 ? -10.528 -18.514 0.125 1.00 93.12 211 MET A N 1
ATOM 1655 C CA . MET A 1 211 ? -11.623 -17.654 -0.307 1.00 93.12 211 MET A CA 1
ATOM 1656 C C . MET A 1 211 ? -11.113 -16.556 -1.242 1.00 93.12 211 MET A C 1
ATOM 1658 O O . MET A 1 211 ? -10.038 -15.998 -1.024 1.00 93.12 211 MET A O 1
ATOM 1662 N N . ASP A 1 212 ? -11.912 -16.232 -2.260 1.00 93.75 212 ASP A N 1
ATOM 1663 C CA . ASP A 1 212 ? -11.684 -15.061 -3.105 1.00 93.75 212 ASP A CA 1
ATOM 1664 C C . ASP A 1 212 ? -11.704 -13.764 -2.275 1.00 93.75 212 ASP A C 1
ATOM 1666 O O . ASP A 1 212 ? -12.466 -13.636 -1.311 1.00 93.75 212 ASP A O 1
ATOM 1670 N N . ALA A 1 213 ? -10.866 -12.795 -2.646 1.00 91.69 213 ALA A N 1
ATOM 1671 C CA . ALA A 1 213 ? -10.665 -11.586 -1.859 1.00 91.69 213 ALA A CA 1
ATOM 1672 C C . ALA A 1 213 ? -11.901 -10.681 -1.792 1.00 91.69 213 ALA A C 1
ATOM 1674 O O . ALA A 1 213 ? -12.167 -10.106 -0.734 1.00 91.69 213 ALA A O 1
ATOM 1675 N N . GLU A 1 214 ? -12.694 -10.585 -2.863 1.00 93.06 214 GLU A N 1
ATOM 1676 C CA . GLU A 1 214 ? -13.936 -9.809 -2.838 1.00 93.06 214 GLU A CA 1
ATOM 1677 C C . GLU A 1 214 ? -14.944 -10.437 -1.876 1.00 93.06 214 GLU A C 1
ATOM 1679 O O . GLU A 1 214 ? -15.529 -9.747 -1.036 1.00 93.06 214 GLU A O 1
ATOM 1684 N N . LEU A 1 215 ? -15.100 -11.761 -1.956 1.00 94.56 215 LEU A N 1
ATOM 1685 C CA . LEU A 1 215 ? -16.027 -12.506 -1.109 1.00 94.56 215 LEU A CA 1
ATOM 1686 C C . LEU A 1 215 ? -15.606 -12.481 0.368 1.00 94.56 215 LEU A C 1
ATOM 1688 O O . LEU A 1 215 ? -16.448 -12.302 1.249 1.00 94.56 215 LEU A O 1
ATOM 1692 N N . ALA A 1 216 ? -14.309 -12.603 0.652 1.00 96.19 216 ALA A N 1
ATOM 1693 C CA . ALA A 1 216 ? -13.782 -12.534 2.011 1.00 96.19 216 ALA A CA 1
ATOM 1694 C C . ALA A 1 216 ? -14.030 -11.164 2.659 1.00 96.19 216 ALA A C 1
ATOM 1696 O O . ALA A 1 216 ? -14.408 -11.087 3.831 1.00 96.19 216 ALA A O 1
ATOM 1697 N N . ILE A 1 217 ? -13.866 -10.074 1.902 1.00 95.31 217 ILE A N 1
ATOM 1698 C CA . ILE A 1 217 ? -14.151 -8.721 2.396 1.00 95.31 217 ILE A CA 1
ATOM 1699 C C . ILE A 1 217 ? -15.661 -8.512 2.557 1.00 95.31 217 ILE A C 1
ATOM 1701 O O . ILE A 1 217 ? -16.084 -7.902 3.539 1.00 95.31 217 ILE A O 1
ATOM 1705 N N . LEU A 1 218 ? -16.485 -9.044 1.650 1.00 95.31 218 LEU A N 1
ATOM 1706 C CA . LEU A 1 218 ? -17.943 -8.997 1.771 1.00 95.31 218 LEU A CA 1
ATOM 1707 C C . LEU A 1 218 ? -18.425 -9.665 3.069 1.00 95.31 218 LEU A C 1
ATOM 1709 O O . LEU A 1 218 ? -19.196 -9.065 3.821 1.00 95.31 218 LEU A O 1
ATOM 1713 N N . ASN A 1 219 ? -17.917 -10.863 3.363 1.00 95.00 219 ASN A N 1
ATOM 1714 C CA . ASN A 1 219 ? -18.230 -11.590 4.594 1.00 95.00 219 ASN A CA 1
ATOM 1715 C C . ASN A 1 219 ? -17.775 -10.813 5.835 1.00 95.00 219 ASN A C 1
ATOM 1717 O O . ASN A 1 219 ? -18.528 -10.691 6.798 1.00 95.00 219 ASN A O 1
ATOM 1721 N N . LEU A 1 220 ? -16.587 -10.203 5.796 1.00 96.00 220 LEU A N 1
ATOM 1722 C CA . LEU A 1 220 ? -16.099 -9.360 6.887 1.00 96.00 220 LEU A CA 1
ATOM 1723 C C . LEU A 1 220 ? -17.031 -8.163 7.159 1.00 96.00 220 LEU A C 1
ATOM 1725 O O . LEU A 1 220 ? -17.277 -7.818 8.316 1.00 96.00 220 LEU A O 1
ATOM 1729 N N . VAL A 1 221 ? -17.578 -7.527 6.115 1.00 96.19 221 VAL A N 1
ATOM 1730 C CA . VAL A 1 221 ? -18.568 -6.445 6.276 1.00 96.19 221 VAL A CA 1
ATOM 1731 C C . VAL A 1 221 ? -19.812 -6.951 6.997 1.00 96.19 221 VAL A C 1
ATOM 1733 O O . VAL A 1 221 ? -20.320 -6.272 7.894 1.00 96.19 221 VAL A O 1
ATOM 1736 N N . GLU A 1 222 ? -20.290 -8.137 6.629 1.00 94.50 222 GLU A N 1
ATOM 1737 C CA . GLU A 1 222 ? -21.439 -8.768 7.268 1.00 94.50 222 GLU A CA 1
ATOM 1738 C C . GLU A 1 222 ? -21.183 -9.061 8.751 1.00 94.50 222 GLU A C 1
ATOM 1740 O O . GLU A 1 222 ? -21.990 -8.653 9.589 1.00 94.50 222 GLU A O 1
ATOM 1745 N N . GLU A 1 223 ? -20.042 -9.668 9.082 1.00 93.75 223 GLU A N 1
ATOM 1746 C CA . GLU A 1 223 ? -19.658 -9.999 10.459 1.00 93.75 223 GLU A CA 1
ATOM 1747 C C . GLU A 1 223 ? -19.490 -8.761 11.355 1.00 93.75 223 GLU A C 1
ATOM 1749 O O . GLU A 1 223 ? -19.818 -8.799 12.541 1.00 93.75 223 GLU A O 1
ATOM 1754 N N . ILE A 1 224 ? -18.997 -7.644 10.809 1.00 94.12 224 ILE A N 1
ATOM 1755 C CA . ILE A 1 224 ? -18.811 -6.398 11.570 1.00 94.12 224 ILE A CA 1
ATOM 1756 C C . ILE A 1 224 ? -20.137 -5.644 11.756 1.00 94.12 224 ILE A C 1
ATOM 1758 O O . ILE A 1 224 ? -20.372 -5.040 12.811 1.00 94.12 224 ILE A O 1
ATOM 1762 N N . CYS A 1 225 ? -20.991 -5.614 10.726 1.00 91.12 225 CYS A N 1
ATOM 1763 C CA . CYS A 1 225 ? -22.198 -4.784 10.729 1.00 91.12 225 CYS A CA 1
ATOM 1764 C C . CYS A 1 225 ? -23.414 -5.477 11.346 1.00 91.12 225 CYS A C 1
ATOM 1766 O O . CYS A 1 225 ? -24.243 -4.802 11.963 1.00 91.12 225 CYS A O 1
ATOM 1768 N N . LYS A 1 226 ? -23.555 -6.798 11.195 1.00 82.50 226 LYS A N 1
ATOM 1769 C CA . LYS A 1 226 ? -24.656 -7.529 11.826 1.00 82.50 226 LYS A CA 1
ATOM 1770 C C . LYS A 1 226 ? -24.296 -7.802 13.283 1.00 82.50 226 LYS A C 1
ATOM 1772 O O . LYS A 1 226 ? -23.209 -8.268 13.604 1.00 82.50 226 LYS A O 1
ATOM 1777 N N . LYS A 1 227 ? -25.221 -7.510 14.204 1.00 56.91 227 LYS A N 1
ATOM 1778 C CA . LYS A 1 227 ? -25.105 -8.031 15.571 1.00 56.91 227 LYS A CA 1
ATOM 1779 C C . LYS A 1 227 ? -25.086 -9.551 15.459 1.00 56.91 227 LYS A C 1
ATOM 1781 O O . LYS A 1 227 ? -25.974 -10.089 14.797 1.00 56.91 227 LYS A O 1
ATOM 1786 N N . ASN A 1 228 ? -24.147 -10.211 16.141 1.00 45.53 228 ASN A N 1
ATOM 1787 C CA . ASN A 1 228 ? -24.305 -11.610 16.524 1.00 45.53 228 ASN A CA 1
ATOM 1788 C C . ASN A 1 228 ? -25.690 -11.721 17.166 1.00 45.53 228 ASN A C 1
ATOM 1790 O O . ASN A 1 228 ? -25.894 -11.310 18.309 1.00 45.53 228 ASN A O 1
ATOM 1794 N N . THR A 1 229 ? -26.674 -12.173 16.397 1.00 35.16 229 THR A N 1
ATOM 1795 C CA . THR A 1 229 ? -27.887 -12.707 16.982 1.00 35.16 229 THR A CA 1
ATOM 1796 C C . THR A 1 229 ? -27.387 -13.967 17.667 1.00 35.16 229 THR A C 1
ATOM 1798 O O . THR A 1 229 ? -26.796 -14.805 16.984 1.00 35.16 229 THR A O 1
ATOM 1801 N N . PRO A 1 230 ? -27.485 -14.086 19.004 1.00 35.56 230 PRO A N 1
ATOM 1802 C CA . PRO A 1 230 ? -27.254 -15.379 19.612 1.00 35.56 230 PRO A CA 1
ATOM 1803 C C . PRO A 1 230 ? -28.204 -16.329 18.896 1.00 35.56 230 PRO A C 1
ATOM 1805 O O . PRO A 1 230 ? -29.414 -16.082 18.855 1.00 35.56 230 PRO A O 1
ATOM 1808 N N . THR A 1 231 ? -27.631 -17.334 18.242 1.00 35.09 231 THR A N 1
ATOM 1809 C CA . THR A 1 231 ? -28.349 -18.446 17.639 1.00 35.09 231 THR A CA 1
ATOM 1810 C C . THR A 1 231 ? -29.346 -18.906 18.692 1.00 35.09 231 THR A C 1
ATOM 1812 O O . THR A 1 231 ? -28.959 -19.367 19.766 1.00 35.09 231 THR A O 1
ATOM 1815 N N . SER A 1 232 ? -30.622 -18.604 18.468 1.00 33.41 232 SER A N 1
ATOM 1816 C CA . SER A 1 232 ? -31.669 -18.945 19.416 1.00 33.41 232 SER A CA 1
ATOM 1817 C C . SER A 1 232 ? -31.854 -20.450 19.329 1.00 33.41 232 SER A C 1
ATOM 1819 O O . SER A 1 232 ? -32.309 -20.915 18.291 1.00 33.41 232 SER A O 1
ATOM 1821 N N . THR A 1 233 ? -31.467 -21.128 20.417 1.00 35.78 233 THR A N 1
ATOM 1822 C CA . THR A 1 233 ? -31.871 -22.478 20.869 1.00 35.78 233 THR A CA 1
ATOM 1823 C C . THR A 1 233 ? -31.780 -23.625 19.874 1.00 35.78 233 THR A C 1
ATOM 1825 O O . THR A 1 233 ? -32.607 -23.669 18.941 1.00 35.78 233 THR A O 1
#

pLDDT: mean 88.21, std 11.92, range [33.41, 97.81]

Sequence (233 aa):
MITLIYGDDLETSRRKLIDLKPGGGKAVTILNAEDNLNAVIMACSSQSLFGDKTFVVAEFSKSPNSEADFSFIQDISNDCEIIFWVGGNLPAKNDLLVQCRDVKASMLLFQKMATNSFKFVDALVAKNYDLALRELFLCLRKSDPLEILPSVVFQFRNLLGYKTKSALVLKLHPYVQKKSQTAVKRYTQEELILIYCKILECEVAIKTGTMDAELAILNLVEEICKKNTPTST

Radius of gyration: 24.25 Å; chains: 1; bounding box: 62×39×61 Å

Foldseek 3Di:
DEEEQAAQPPPVSVVVVVVPDDDDPDDEAEDACQVPVPVVLVQQPDDDPVLAQRHYEHEALAQHDQPDAPLSLVVRDPSYYYYYHHNHDYPPPRRNNVSCVVVVHHYHYDYQPLQPLVQLLLCLLVLVLVSNVVSLVVSVVRDDLVSNLVVNVVLLVLLLCLQVVPPVVVPDDPVSNVSSNVSNVVDHNVLSVVLVVLSVVLVCCPVVVVDPSSVSVNVSSVVSNDPPPPPDD